Protein AF-A0A2V3PIP2-F1 (afdb_monomer_lite)

Secondary structure (DSSP, 8-state):
--SSSHHHHHHHHHHHHHHHHHHHHHHHHHHT---HHHHHHHHHHHHHH--HHHHHHHHHHHHHHS-HHHHHHHHHHHHHHHHHHHHHHHHTHHHHTT--HHHHHHTSPPSSHHHHHHHHHHHHHHHHHHHHHHHHHHHHHHTT-HHHHHHHHHHHHHHHHHHHHHHHHHHHHHHHHHHHHHHHGGG-S--HHHHHHHHHHHHHHHHHHS--------PPPP-----------------PPP--------GGGTBS-HHHHHHHHHHHHHHHHTTSB-TT--B--B-TTS-B-HHHHHHHHHHHHHTT-B-TT-HHHHHHHHHHHTT---GGGGSHHHHGGGTTTHHHHTTT---

Structure (mmCIF, N/CA/C/O backbone):
data_AF-A0A2V3PIP2-F1
#
_entry.id   AF-A0A2V3PIP2-F1
#
loop_
_atom_site.group_PDB
_atom_site.id
_atom_site.type_symbol
_atom_site.label_atom_id
_atom_site.label_alt_id
_atom_site.label_comp_id
_atom_site.label_asym_id
_atom_site.label_entity_id
_atom_site.label_seq_id
_atom_site.pdbx_PDB_ins_code
_atom_site.Cartn_x
_atom_site.Cartn_y
_atom_site.Cartn_z
_atom_site.occupancy
_atom_site.B_iso_or_equiv
_atom_site.auth_seq_id
_atom_site.auth_comp_id
_atom_site.auth_asym_id
_atom_site.auth_atom_id
_atom_site.pdbx_PDB_model_num
ATOM 1 N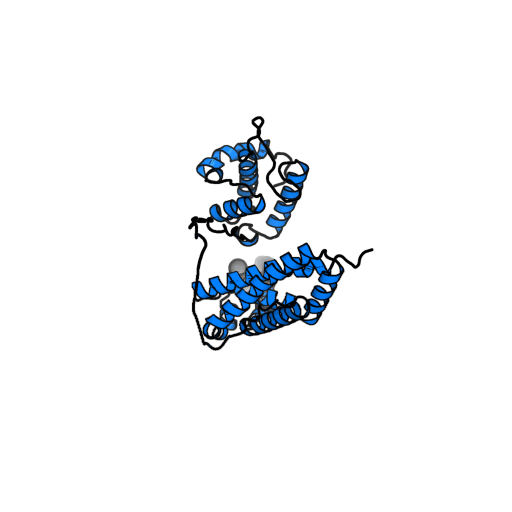 N . MET A 1 1 ? 2.573 28.921 22.205 1.00 35.22 1 MET A N 1
ATOM 2 C CA . MET A 1 1 ? 1.407 28.031 22.395 1.00 35.22 1 MET A CA 1
ATOM 3 C C . MET A 1 1 ? 1.362 27.029 21.244 1.00 35.22 1 MET A C 1
ATOM 5 O O . MET A 1 1 ? 0.479 27.103 20.414 1.00 35.22 1 MET A O 1
ATOM 9 N N . GLU A 1 2 ? 2.348 26.132 21.146 1.00 34.47 2 GLU A N 1
ATOM 10 C CA . GLU A 1 2 ? 2.566 25.321 19.924 1.00 34.47 2 GLU A CA 1
ATOM 11 C C . GLU A 1 2 ? 2.843 23.837 20.245 1.00 34.47 2 GLU A C 1
ATOM 13 O O . GLU A 1 2 ? 3.455 23.106 19.475 1.00 34.47 2 GLU A O 1
ATOM 18 N N . LYS A 1 3 ? 2.442 23.372 21.437 1.00 36.66 3 LYS A N 1
ATOM 19 C CA . LYS A 1 3 ? 2.754 22.013 21.921 1.00 36.66 3 LYS A CA 1
ATOM 20 C C . LYS A 1 3 ? 1.547 21.170 22.342 1.00 36.66 3 LYS A C 1
ATOM 22 O O . LYS A 1 3 ? 1.756 20.059 22.813 1.00 36.66 3 LYS A O 1
ATOM 27 N N . LEU A 1 4 ? 0.316 21.650 22.151 1.00 35.97 4 LEU A N 1
ATOM 28 C CA . LEU A 1 4 ? -0.884 20.971 22.663 1.00 35.97 4 LEU A CA 1
ATOM 29 C C . LEU A 1 4 ? -1.757 20.285 21.590 1.00 35.97 4 LEU A C 1
ATOM 31 O O . LEU A 1 4 ? -2.652 19.533 21.953 1.00 35.97 4 LEU A O 1
ATOM 35 N N . GLU A 1 5 ? -1.481 20.468 20.292 1.00 39.03 5 GLU A N 1
ATOM 36 C CA . GLU A 1 5 ? -2.330 19.932 19.203 1.00 39.03 5 GLU A CA 1
ATOM 37 C C . GLU A 1 5 ? -1.948 18.522 18.701 1.00 39.03 5 GLU A C 1
ATOM 39 O O . GLU A 1 5 ? -2.741 17.873 18.027 1.00 39.03 5 GLU A O 1
ATOM 44 N N . ARG A 1 6 ? -0.767 17.992 19.049 1.00 51.31 6 ARG A N 1
ATOM 45 C CA . ARG A 1 6 ? -0.309 16.662 18.579 1.00 51.31 6 ARG A CA 1
ATOM 46 C C . ARG A 1 6 ? -1.022 15.421 19.151 1.00 51.31 6 ARG A C 1
ATOM 48 O O . ARG A 1 6 ? -1.037 14.415 18.456 1.00 51.31 6 ARG A O 1
ATOM 55 N N . PRO A 1 7 ? -1.562 15.393 20.385 1.00 51.31 7 PRO A N 1
ATOM 56 C CA . PRO A 1 7 ? -2.124 14.151 20.929 1.00 51.31 7 PRO A CA 1
ATOM 57 C C . PRO A 1 7 ? -3.442 13.746 20.260 1.00 51.31 7 PRO A C 1
ATOM 59 O O . PRO A 1 7 ? -3.690 12.565 20.035 1.00 51.31 7 PRO A O 1
ATOM 62 N N . LEU A 1 8 ? -4.274 14.733 19.911 1.00 54.56 8 LEU A N 1
ATOM 63 C CA . LEU A 1 8 ? -5.562 14.495 19.261 1.00 54.56 8 LEU A CA 1
ATOM 64 C C . LEU A 1 8 ? -5.369 13.894 17.858 1.00 54.56 8 LEU A C 1
ATOM 66 O O . LEU A 1 8 ? -6.136 13.019 17.463 1.00 54.56 8 LEU A O 1
ATOM 70 N N . SER A 1 9 ? -4.320 14.315 17.136 1.00 62.41 9 SER A N 1
ATOM 71 C CA . SER A 1 9 ? -4.053 13.845 15.772 1.00 62.41 9 SER A CA 1
ATOM 72 C C . SER A 1 9 ? -3.787 12.342 15.726 1.00 62.41 9 SER A C 1
ATOM 74 O O . SER A 1 9 ? -4.335 11.666 14.870 1.00 62.41 9 SER A O 1
ATOM 76 N N . VAL A 1 10 ? -3.053 11.784 16.694 1.00 66.12 10 VAL A N 1
ATOM 77 C CA . VAL A 1 10 ? -2.698 10.354 16.695 1.00 66.12 10 VAL A CA 1
ATOM 78 C C . VAL A 1 10 ? -3.919 9.452 16.914 1.00 66.12 10 VAL A C 1
ATOM 80 O O . VAL A 1 10 ? -4.048 8.438 16.236 1.00 66.12 10 VAL A O 1
ATOM 83 N N . LEU A 1 11 ? -4.847 9.805 17.815 1.00 71.00 11 LEU A N 1
ATOM 84 C CA . LEU A 1 11 ? -6.079 9.020 18.016 1.00 71.00 11 LEU A CA 1
ATOM 85 C C . LEU A 1 11 ? -7.061 9.178 16.850 1.00 71.00 11 LEU A C 1
ATOM 87 O O . LEU A 1 11 ? -7.689 8.201 16.439 1.00 71.00 11 LEU A O 1
ATOM 91 N N . ILE A 1 12 ? -7.162 10.388 16.293 1.00 70.38 12 ILE A N 1
ATOM 92 C CA . ILE A 1 12 ? -7.970 10.660 15.098 1.00 70.38 12 ILE A CA 1
ATOM 93 C C . ILE A 1 12 ? -7.404 9.930 13.870 1.00 70.38 12 ILE A C 1
ATOM 95 O O . ILE A 1 12 ? -8.179 9.483 13.032 1.00 70.38 12 ILE A O 1
ATOM 99 N N . GLU A 1 13 ? -6.086 9.764 13.771 1.00 77.25 13 GLU A N 1
ATOM 100 C CA . GLU A 1 13 ? -5.425 8.998 12.709 1.00 77.25 13 GLU A CA 1
ATOM 101 C C . GLU A 1 13 ? -5.547 7.483 12.922 1.00 77.25 13 GLU A C 1
ATOM 103 O O . GLU A 1 13 ? -5.761 6.745 11.962 1.00 77.25 13 GLU A O 1
ATOM 108 N N . LEU A 1 14 ? -5.453 6.997 14.163 1.00 84.69 14 LEU A N 1
ATOM 109 C CA . LEU A 1 14 ? -5.450 5.564 14.466 1.00 84.69 14 LEU A CA 1
ATOM 110 C C . LEU A 1 14 ? -6.837 4.912 14.325 1.00 84.69 14 LEU A C 1
ATOM 112 O O . LEU A 1 14 ? -6.929 3.775 13.865 1.00 84.69 14 LEU A O 1
ATOM 116 N N . LEU A 1 15 ? -7.928 5.609 14.660 1.00 86.06 15 LEU A N 1
ATOM 117 C CA . LEU A 1 15 ? -9.280 5.034 14.567 1.00 86.06 15 LEU A CA 1
ATOM 118 C C . LEU A 1 15 ? -9.665 4.618 13.124 1.00 86.06 15 LEU A C 1
ATOM 120 O O . LEU A 1 15 ? -10.100 3.479 12.932 1.00 86.06 15 LEU A O 1
ATOM 124 N N . PRO A 1 16 ? -9.491 5.466 12.087 1.00 87.00 16 PRO A N 1
ATOM 125 C CA . PRO A 1 16 ? -9.679 5.064 10.692 1.00 87.00 16 PRO A CA 1
AT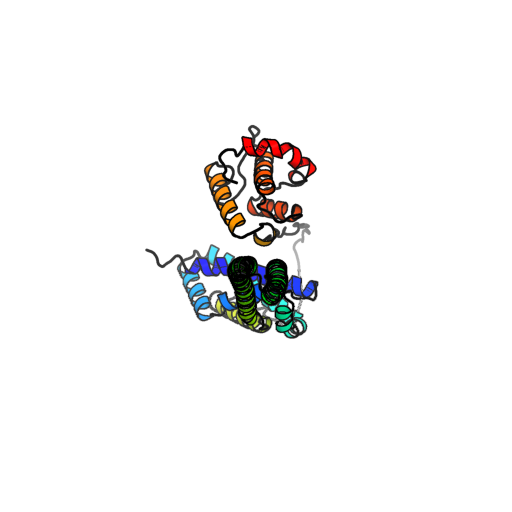OM 126 C C . PRO A 1 16 ? -8.780 3.899 10.274 1.00 87.00 16 PRO A C 1
ATOM 128 O O . PRO A 1 16 ? -9.227 3.010 9.556 1.00 87.00 16 PRO A O 1
ATOM 131 N N . GLN A 1 17 ? -7.534 3.869 10.752 1.00 88.12 17 GLN A N 1
ATOM 132 C CA . GLN A 1 17 ? -6.585 2.806 10.421 1.00 88.12 17 GLN A CA 1
ATOM 133 C C . GLN A 1 17 ? -7.012 1.457 11.016 1.00 88.12 17 GLN A C 1
ATOM 135 O O . GLN A 1 17 ? -6.945 0.439 10.333 1.00 88.12 17 GLN A O 1
ATOM 140 N N . TYR A 1 18 ? -7.549 1.442 12.240 1.00 90.50 18 TYR A N 1
ATOM 141 C CA . TYR A 1 18 ? -8.160 0.240 12.816 1.00 90.50 18 TYR A CA 1
ATOM 142 C C . TYR A 1 18 ? -9.358 -0.251 11.999 1.00 90.50 18 TYR A C 1
ATOM 144 O O . TYR A 1 18 ? -9.474 -1.448 11.745 1.00 90.50 18 TYR A O 1
ATOM 152 N N . ARG A 1 19 ? -10.227 0.658 11.534 1.00 91.50 19 ARG A N 1
ATOM 153 C CA . ARG A 1 19 ? -11.359 0.299 10.660 1.00 91.50 19 ARG A CA 1
ATOM 154 C C . ARG A 1 19 ? -10.894 -0.331 9.354 1.00 91.50 19 ARG A C 1
ATOM 156 O O . ARG A 1 19 ? -11.464 -1.336 8.934 1.00 91.50 19 ARG A O 1
ATOM 163 N N . LEU A 1 20 ? -9.855 0.236 8.740 1.00 91.00 20 LEU A N 1
ATOM 164 C CA . LEU A 1 20 ? -9.238 -0.316 7.539 1.00 91.00 20 LEU A CA 1
ATOM 165 C C . LEU A 1 20 ? -8.704 -1.726 7.812 1.00 91.00 20 LEU A C 1
ATOM 167 O O . LEU A 1 20 ? -9.094 -2.661 7.122 1.00 91.00 20 LEU A O 1
ATOM 171 N N . VAL A 1 21 ? -7.890 -1.907 8.856 1.00 94.25 21 VAL A N 1
ATOM 172 C CA . VAL A 1 21 ? -7.351 -3.223 9.240 1.00 94.25 21 VAL A CA 1
ATOM 173 C C . VAL A 1 21 ? -8.466 -4.235 9.514 1.00 94.25 21 VAL A C 1
ATOM 175 O O . VAL A 1 21 ? -8.381 -5.367 9.045 1.00 94.25 21 VAL A O 1
ATOM 178 N N . ASN A 1 22 ? -9.536 -3.836 10.203 1.00 93.00 22 ASN A N 1
ATOM 179 C CA . ASN A 1 22 ? -10.691 -4.698 10.459 1.00 93.00 22 ASN A CA 1
ATOM 180 C C . ASN A 1 22 ? -11.398 -5.110 9.164 1.00 93.00 22 ASN A C 1
ATOM 182 O O . ASN A 1 22 ? -11.716 -6.287 8.999 1.00 93.00 22 ASN A O 1
ATOM 186 N N . SER A 1 23 ? -11.605 -4.176 8.230 1.00 93.44 23 SER A N 1
ATOM 187 C CA . SER A 1 23 ? -12.140 -4.500 6.902 1.00 93.44 23 SER A CA 1
ATOM 188 C C . SER A 1 23 ? -11.241 -5.505 6.190 1.00 93.44 23 SER A C 1
ATOM 190 O O . SER A 1 23 ? -11.723 -6.526 5.716 1.00 93.44 23 SER A O 1
ATOM 192 N N . LEU A 1 24 ? -9.924 -5.273 6.196 1.00 91.81 24 LEU A N 1
ATOM 193 C CA . LEU A 1 24 ? -8.954 -6.163 5.563 1.00 91.81 24 LEU A CA 1
ATOM 194 C C . LEU A 1 24 ? -8.955 -7.561 6.186 1.00 91.81 24 LEU A C 1
ATOM 196 O O . LEU A 1 24 ? -8.813 -8.541 5.457 1.00 91.81 24 LEU A O 1
ATOM 200 N N . TYR A 1 25 ? -9.116 -7.679 7.507 1.00 94.81 25 TYR A N 1
ATOM 201 C CA . TYR A 1 25 ? -9.237 -8.974 8.180 1.00 94.81 25 TYR A CA 1
ATOM 202 C C . TYR A 1 25 ? -10.452 -9.734 7.650 1.00 94.81 25 TYR A C 1
ATOM 204 O O . TYR A 1 25 ? -10.307 -10.876 7.214 1.00 94.81 25 TYR A O 1
ATOM 212 N N . TRP A 1 26 ? -11.623 -9.094 7.628 1.00 90.44 26 TRP A N 1
ATOM 213 C CA . TRP A 1 26 ? -12.853 -9.710 7.132 1.00 90.44 26 TRP A CA 1
ATOM 214 C C . TRP A 1 26 ? -12.792 -10.043 5.645 1.00 90.44 26 TRP A C 1
ATOM 216 O O . TRP A 1 26 ? -13.179 -11.145 5.264 1.00 90.44 26 TRP A O 1
ATOM 226 N N . ASP A 1 27 ? -12.246 -9.157 4.816 1.00 89.81 27 ASP A N 1
ATOM 227 C CA . ASP A 1 27 ? -12.042 -9.414 3.389 1.00 89.81 27 ASP A CA 1
ATOM 228 C C . ASP A 1 27 ? -11.112 -10.618 3.181 1.00 89.81 27 ASP A C 1
ATOM 230 O O . ASP A 1 27 ? -11.417 -11.517 2.402 1.00 89.81 27 ASP A O 1
ATOM 234 N N . THR A 1 28 ? -10.021 -10.701 3.949 1.00 91.88 28 THR A N 1
ATOM 235 C CA . THR A 1 28 ? -9.064 -11.816 3.877 1.00 91.88 28 THR A CA 1
ATOM 236 C C . THR A 1 28 ? -9.698 -13.140 4.313 1.00 91.88 28 THR A C 1
ATOM 238 O O . THR A 1 28 ? -9.429 -14.173 3.701 1.00 91.88 28 THR A O 1
ATOM 241 N N . ILE A 1 29 ? -10.553 -13.124 5.343 1.00 91.31 29 ILE A N 1
ATOM 242 C CA . ILE A 1 29 ? -11.324 -14.296 5.789 1.00 91.31 29 ILE A CA 1
ATOM 243 C C . ILE A 1 29 ? -12.311 -14.725 4.694 1.00 91.31 29 ILE A C 1
ATOM 245 O O . ILE A 1 29 ? -12.315 -15.888 4.287 1.00 91.31 29 ILE A O 1
ATOM 249 N N . ASN A 1 30 ? -13.104 -13.784 4.175 1.00 90.00 30 ASN A N 1
ATOM 250 C CA . ASN A 1 30 ? -14.143 -14.039 3.175 1.00 90.00 30 ASN A CA 1
ATOM 251 C C . ASN A 1 30 ? -13.567 -14.557 1.852 1.00 90.00 30 ASN A C 1
ATOM 253 O O . ASN A 1 30 ? -14.102 -15.493 1.262 1.00 90.00 30 ASN A O 1
ATOM 257 N N . GLU A 1 31 ? -12.462 -13.973 1.391 1.00 91.25 31 GLU A N 1
ATOM 258 C CA . GLU A 1 31 ? -11.761 -14.408 0.180 1.00 91.25 31 GLU A CA 1
ATOM 259 C C . GLU A 1 31 ? -10.860 -15.625 0.431 1.00 91.25 31 GLU A C 1
ATOM 261 O O . GLU A 1 31 ? -10.350 -16.224 -0.519 1.00 91.25 31 GLU A O 1
ATOM 266 N N . SER A 1 32 ? -10.637 -15.988 1.702 1.00 90.81 32 SER A N 1
ATOM 267 C CA . SER A 1 32 ? -9.667 -17.004 2.129 1.00 90.81 32 SER A CA 1
ATOM 268 C C . SER A 1 32 ? -8.271 -16.788 1.526 1.00 90.81 32 SER A C 1
ATOM 270 O O . SER A 1 32 ? -7.517 -17.737 1.298 1.00 90.81 32 SER A O 1
ATOM 272 N N . LYS A 1 33 ? -7.922 -15.529 1.237 1.00 89.44 33 LYS A N 1
ATOM 273 C CA . LYS A 1 33 ? -6.685 -15.150 0.557 1.00 89.44 33 LYS A CA 1
ATOM 274 C C . LYS A 1 33 ? -6.244 -13.758 0.982 1.00 89.44 33 LYS A C 1
ATOM 276 O O . LYS A 1 33 ? -7.027 -12.817 0.981 1.00 89.44 33 LYS A O 1
ATOM 281 N N . LEU A 1 34 ? -4.951 -13.623 1.268 1.00 92.06 34 LEU A N 1
ATOM 282 C CA . LEU A 1 34 ? -4.302 -12.335 1.482 1.00 92.06 34 LEU A CA 1
ATOM 283 C C . LEU A 1 34 ? -3.532 -11.931 0.220 1.00 92.06 34 LEU A C 1
ATOM 285 O O . LEU A 1 34 ? -2.818 -12.742 -0.371 1.00 92.06 34 LEU A O 1
ATOM 289 N N . ASN A 1 35 ? -3.673 -10.675 -0.198 1.00 89.81 35 ASN A N 1
ATOM 290 C CA . ASN A 1 35 ? -2.917 -10.112 -1.315 1.00 89.81 35 ASN A CA 1
ATOM 291 C C . ASN A 1 35 ? -1.767 -9.216 -0.816 1.00 89.81 35 ASN A C 1
ATOM 293 O O . ASN A 1 35 ? -1.757 -8.769 0.332 1.00 89.81 35 ASN A O 1
ATOM 297 N N . PHE A 1 36 ? -0.797 -8.942 -1.694 1.00 87.81 36 PHE A N 1
ATOM 298 C CA . PHE A 1 36 ? 0.396 -8.167 -1.341 1.00 87.81 36 PHE A CA 1
ATOM 299 C C . PHE A 1 36 ? 0.077 -6.744 -0.860 1.00 87.81 36 PHE A C 1
ATOM 301 O O . PHE A 1 36 ? 0.691 -6.266 0.088 1.00 87.81 36 PHE A O 1
ATOM 308 N N . HIS A 1 37 ? -0.900 -6.075 -1.474 1.00 87.44 37 HIS A N 1
ATOM 309 C CA . HIS A 1 37 ? -1.288 -4.724 -1.074 1.00 87.44 37 HIS A CA 1
ATOM 310 C C . HIS A 1 37 ? -1.859 -4.704 0.351 1.00 87.44 37 HIS A C 1
ATOM 312 O O . HIS A 1 37 ? -1.410 -3.915 1.180 1.00 87.44 37 HIS A O 1
ATOM 318 N N . ASN A 1 38 ? -2.759 -5.635 0.671 1.00 90.44 38 ASN A N 1
ATOM 319 C CA . ASN A 1 38 ? -3.309 -5.788 2.015 1.00 90.44 38 ASN A CA 1
ATOM 320 C C . ASN A 1 38 ? -2.198 -6.115 3.027 1.00 90.44 38 ASN A C 1
ATOM 322 O O . ASN A 1 38 ? -2.168 -5.529 4.104 1.00 90.44 38 ASN A O 1
ATOM 326 N N . GLN A 1 39 ? -1.241 -6.982 2.674 1.00 92.88 39 GLN A N 1
ATOM 327 C CA . GLN A 1 39 ? -0.084 -7.280 3.529 1.00 92.88 39 GLN A CA 1
ATOM 328 C C . GLN A 1 39 ? 0.767 -6.031 3.827 1.00 92.88 39 GLN A C 1
ATOM 330 O O . GLN A 1 39 ? 1.229 -5.857 4.960 1.00 92.88 39 GLN A O 1
ATOM 335 N N . CYS A 1 40 ? 0.952 -5.138 2.848 1.00 90.25 40 CYS A N 1
ATOM 336 C CA . CYS A 1 40 ? 1.616 -3.855 3.076 1.00 90.25 40 CYS A CA 1
ATOM 337 C C . CYS A 1 40 ? 0.850 -2.999 4.087 1.00 90.25 40 CYS A C 1
ATOM 339 O O . CYS A 1 40 ? 1.457 -2.533 5.045 1.00 90.25 40 CYS A O 1
ATOM 341 N N . LEU A 1 41 ? -0.471 -2.859 3.924 1.00 90.81 41 LEU A N 1
ATOM 342 C CA . LEU A 1 41 ? -1.313 -2.072 4.833 1.00 90.81 41 LEU A CA 1
ATOM 343 C C . LEU A 1 41 ? -1.267 -2.609 6.272 1.00 90.81 41 LEU A C 1
ATOM 345 O O . LEU A 1 41 ? -1.077 -1.836 7.209 1.00 90.81 41 LEU A O 1
ATOM 349 N N . ILE A 1 42 ? -1.347 -3.932 6.451 1.00 94.75 42 ILE A N 1
ATOM 350 C CA . ILE A 1 42 ? -1.202 -4.591 7.761 1.00 94.75 42 ILE A CA 1
ATOM 351 C C . ILE A 1 42 ? 0.166 -4.287 8.389 1.00 94.75 42 ILE A C 1
ATOM 353 O O . ILE A 1 42 ? 0.272 -3.977 9.579 1.00 94.75 42 ILE A O 1
ATOM 357 N N . THR A 1 43 ? 1.226 -4.345 7.587 1.00 92.88 43 THR A N 1
ATOM 358 C CA . THR A 1 43 ? 2.587 -4.083 8.063 1.00 92.88 43 THR A CA 1
ATOM 359 C C . THR A 1 43 ? 2.821 -2.618 8.409 1.00 92.88 43 THR A C 1
ATOM 361 O O . THR A 1 43 ? 3.477 -2.317 9.411 1.00 92.88 43 THR A O 1
ATOM 364 N N . ASP A 1 44 ? 2.313 -1.706 7.586 1.00 90.31 44 ASP A N 1
ATOM 365 C CA . ASP A 1 44 ? 2.454 -0.268 7.786 1.00 90.31 44 ASP A CA 1
ATOM 366 C C . ASP A 1 44 ? 1.654 0.176 9.020 1.00 90.31 44 ASP A C 1
ATOM 368 O O . ASP A 1 44 ? 2.187 0.923 9.842 1.00 90.31 44 ASP A O 1
ATOM 372 N N . PHE A 1 45 ? 0.458 -0.387 9.241 1.00 93.69 45 PHE A N 1
ATOM 373 C CA . PHE A 1 45 ? -0.306 -0.211 10.478 1.00 93.69 45 PHE A CA 1
ATOM 374 C C . PHE A 1 45 ? 0.507 -0.610 11.714 1.00 93.69 45 PHE A C 1
ATOM 376 O O . PHE A 1 45 ? 0.732 0.205 12.610 1.00 93.69 45 PHE A O 1
ATOM 383 N N . TYR A 1 46 ? 1.001 -1.852 11.758 1.00 95.25 46 TYR A N 1
ATOM 384 C CA . TYR A 1 46 ? 1.756 -2.324 12.917 1.00 95.25 46 TYR A CA 1
ATOM 385 C C . TYR A 1 46 ? 2.989 -1.451 13.167 1.00 95.25 46 TYR A C 1
ATOM 387 O O . TYR A 1 46 ? 3.249 -1.037 14.293 1.00 95.25 46 TYR A O 1
ATOM 395 N N . ASN A 1 47 ? 3.748 -1.114 12.124 1.00 90.44 47 ASN A N 1
ATOM 396 C CA . ASN A 1 47 ? 4.944 -0.293 12.290 1.00 90.44 47 ASN A CA 1
ATOM 397 C C . ASN A 1 47 ? 4.650 1.155 12.692 1.00 90.44 47 ASN A C 1
ATOM 399 O O . ASN A 1 47 ? 5.468 1.729 13.411 1.00 90.44 47 ASN A O 1
ATOM 403 N N . GLY A 1 48 ? 3.517 1.715 12.264 1.00 89.44 48 GLY A N 1
ATOM 404 C CA . GLY A 1 48 ? 3.077 3.056 12.643 1.00 89.44 48 GLY A CA 1
ATOM 405 C C . GLY A 1 48 ? 2.662 3.163 14.110 1.00 89.44 48 GLY A C 1
ATOM 406 O O . GLY A 1 48 ? 2.898 4.198 14.728 1.00 89.44 48 GLY A O 1
ATOM 407 N N . PHE A 1 49 ? 2.106 2.090 14.686 1.00 89.44 49 PHE A N 1
ATOM 408 C CA . PHE A 1 49 ? 1.452 2.151 15.999 1.00 89.44 49 PHE A CA 1
ATOM 409 C C . PHE A 1 49 ? 1.990 1.173 17.054 1.00 89.44 49 PHE A C 1
ATOM 411 O O . PHE A 1 49 ? 1.527 1.198 18.184 1.00 89.44 49 PHE A O 1
ATOM 418 N N . LYS A 1 50 ? 3.001 0.345 16.762 1.00 92.81 50 LYS A N 1
ATOM 419 C CA . LYS A 1 50 ? 3.564 -0.630 17.727 1.00 92.81 50 LYS A CA 1
ATOM 420 C C . LYS A 1 50 ? 4.135 -0.041 19.025 1.00 92.81 50 LYS A C 1
ATOM 422 O O . LYS A 1 50 ? 4.416 -0.803 19.946 1.00 92.81 50 LYS A O 1
ATOM 427 N N . ASP A 1 51 ? 4.371 1.269 19.102 1.00 91.38 51 ASP A N 1
ATOM 428 C CA . ASP A 1 51 ? 4.877 1.911 20.321 1.00 91.38 51 ASP A CA 1
ATOM 429 C C . ASP A 1 51 ? 3.743 2.157 21.328 1.00 91.38 51 ASP A C 1
ATOM 431 O O . ASP A 1 51 ? 3.054 3.182 21.311 1.00 91.38 51 ASP A O 1
ATOM 435 N N . THR A 1 52 ? 3.583 1.207 22.247 1.00 92.19 52 THR A N 1
ATOM 436 C CA . THR A 1 52 ? 2.562 1.247 23.298 1.00 92.19 52 THR A CA 1
ATOM 437 C C . THR A 1 52 ? 2.780 2.364 24.314 1.00 92.19 52 THR A C 1
ATOM 439 O O . THR A 1 52 ? 1.804 2.861 24.867 1.00 92.19 52 THR A O 1
ATOM 442 N N . LEU A 1 53 ? 4.021 2.811 24.542 1.00 88.31 53 LEU A N 1
ATOM 443 C CA . LEU A 1 53 ? 4.311 3.920 25.459 1.00 88.31 53 LEU A CA 1
ATOM 444 C C . LEU A 1 53 ? 3.889 5.257 24.852 1.00 88.31 53 LEU A C 1
ATOM 446 O O . LEU A 1 53 ? 3.420 6.151 25.559 1.00 88.31 53 LEU A O 1
ATOM 450 N N . THR A 1 54 ? 4.065 5.409 23.540 1.00 87.75 54 THR A N 1
ATOM 451 C CA . THR A 1 54 ? 3.560 6.577 22.812 1.00 87.75 54 THR A CA 1
ATOM 452 C C . THR A 1 54 ? 2.034 6.588 22.800 1.00 87.75 54 THR A C 1
ATOM 454 O O . THR A 1 54 ? 1.440 7.646 23.028 1.00 87.75 54 THR A O 1
ATOM 457 N N . PHE A 1 55 ? 1.393 5.429 22.623 1.00 89.81 55 PHE A N 1
ATOM 458 C CA . PHE A 1 55 ? -0.062 5.308 22.727 1.00 89.81 55 PHE A CA 1
ATOM 459 C C . PHE A 1 55 ? -0.573 5.691 24.125 1.00 89.81 55 PHE A C 1
ATOM 461 O O . PHE A 1 55 ? -1.447 6.544 24.243 1.00 89.81 55 PHE A O 1
ATOM 468 N N . ASP A 1 56 ? 0.033 5.149 25.181 1.00 88.75 56 ASP A N 1
ATOM 469 C CA . ASP A 1 56 ? -0.312 5.447 26.576 1.00 88.75 56 ASP A CA 1
ATOM 470 C C . ASP A 1 56 ? -0.239 6.952 26.893 1.00 88.75 56 ASP A C 1
ATOM 472 O O . ASP A 1 56 ? -1.214 7.582 27.311 1.00 88.75 56 ASP A O 1
ATOM 476 N N . LYS A 1 57 ? 0.885 7.595 26.549 1.00 86.62 57 LYS A N 1
ATOM 477 C CA . LYS A 1 57 ? 1.046 9.054 26.685 1.00 86.62 57 LYS A CA 1
ATOM 478 C C . LYS A 1 57 ? 0.019 9.839 25.875 1.00 86.62 57 LYS A C 1
ATOM 480 O O . LYS A 1 57 ? -0.385 10.927 26.284 1.00 86.62 57 LYS A O 1
ATOM 485 N N . THR A 1 58 ? -0.372 9.326 24.712 1.00 88.12 58 THR A N 1
ATOM 486 C CA . THR A 1 58 ? -1.392 9.950 23.866 1.00 88.12 58 THR A CA 1
ATOM 487 C C . THR A 1 58 ? -2.758 9.905 24.539 1.00 88.12 58 THR A C 1
ATOM 489 O O . THR A 1 58 ? -3.411 10.944 24.602 1.00 88.12 58 THR A O 1
ATOM 492 N N . ILE A 1 59 ? -3.151 8.760 25.108 1.00 89.38 59 ILE A N 1
ATOM 493 C CA . ILE A 1 59 ? -4.393 8.616 25.882 1.00 89.38 59 ILE A CA 1
ATOM 494 C C . ILE A 1 59 ? -4.387 9.550 27.097 1.00 89.38 59 ILE A C 1
ATOM 496 O O . ILE A 1 59 ? -5.350 10.285 27.311 1.00 89.38 59 ILE A O 1
ATOM 500 N N . LEU A 1 60 ? -3.284 9.603 27.849 1.00 86.88 60 LEU A N 1
ATOM 501 C CA . LEU A 1 60 ? -3.155 10.505 28.995 1.00 86.88 60 LEU A CA 1
ATOM 502 C C . LEU A 1 60 ? -3.320 11.977 28.588 1.00 86.88 60 LEU A C 1
ATOM 504 O O . LEU A 1 60 ? -4.089 12.715 29.198 1.00 86.88 60 LEU A O 1
ATOM 508 N N . ASN A 1 61 ? -2.632 12.410 27.531 1.00 84.38 61 ASN A N 1
ATOM 509 C CA . ASN A 1 61 ? -2.762 13.778 27.033 1.00 84.38 61 ASN A CA 1
ATOM 510 C C . ASN A 1 61 ? -4.175 14.070 26.514 1.00 84.38 61 ASN A C 1
ATOM 512 O O . ASN A 1 61 ? -4.697 15.150 26.769 1.00 84.38 61 ASN A O 1
ATOM 516 N N . PHE A 1 62 ? -4.798 13.115 25.823 1.00 84.69 62 PHE A N 1
ATOM 517 C CA . PHE A 1 62 ? -6.166 13.226 25.321 1.00 84.69 62 PHE A CA 1
ATOM 518 C C . PHE A 1 62 ? -7.173 13.515 26.441 1.00 84.69 62 PHE A C 1
ATOM 520 O O . PHE A 1 62 ? -8.018 14.403 26.295 1.00 84.69 62 PHE A O 1
ATOM 527 N N . ILE A 1 63 ? -7.024 12.833 27.582 1.00 85.31 63 ILE A N 1
ATOM 528 C CA . ILE A 1 63 ? -7.838 13.043 28.789 1.00 85.31 63 ILE A CA 1
ATOM 529 C C . ILE A 1 63 ? -7.651 14.453 29.367 1.00 85.31 63 ILE A C 1
ATOM 531 O O . ILE A 1 63 ? -8.592 15.034 29.908 1.00 85.31 63 ILE A O 1
ATOM 535 N N . LEU A 1 64 ? -6.447 15.020 29.265 1.00 83.00 64 LEU A N 1
ATOM 536 C CA . LEU A 1 64 ? -6.133 16.338 29.824 1.00 83.00 64 LEU A CA 1
ATOM 537 C C . LEU A 1 64 ? -6.605 17.505 28.945 1.00 83.00 64 LEU A C 1
ATOM 539 O O . LEU A 1 64 ? -6.794 18.604 29.462 1.00 83.00 64 LEU A O 1
ATOM 543 N N . THR A 1 65 ? -6.760 17.301 27.633 1.00 79.62 65 THR A N 1
ATOM 544 C CA . THR A 1 65 ? -6.969 18.397 26.666 1.00 79.62 65 THR A CA 1
ATOM 545 C C . THR A 1 65 ? -8.362 18.452 26.043 1.00 79.62 65 THR A C 1
ATOM 547 O O . THR A 1 65 ? -8.711 19.470 25.448 1.00 79.62 65 THR A O 1
ATOM 550 N N . THR A 1 66 ? -9.158 17.390 26.163 1.00 78.31 66 THR A N 1
ATOM 551 C CA . THR A 1 66 ? -10.460 17.258 25.482 1.00 78.31 66 THR A CA 1
ATOM 552 C C . THR A 1 66 ? -11.612 17.387 26.482 1.00 78.31 66 THR A C 1
ATOM 554 O O . THR A 1 66 ? -11.437 17.087 27.657 1.00 78.31 66 THR A O 1
ATOM 557 N N . ASP A 1 67 ? -12.806 17.817 26.071 1.00 82.06 67 ASP A N 1
ATOM 558 C CA . ASP A 1 67 ? -13.977 17.783 26.957 1.00 82.06 67 ASP A CA 1
ATOM 559 C C . ASP A 1 67 ? -14.478 16.342 27.192 1.00 82.06 67 ASP A C 1
ATOM 561 O O . ASP A 1 67 ? -14.352 15.478 26.325 1.00 82.06 67 ASP A O 1
ATOM 565 N N . LYS A 1 68 ? -15.038 16.071 28.379 1.00 77.94 68 LYS A N 1
ATOM 566 C CA . LYS A 1 68 ? -15.406 14.709 28.815 1.00 77.94 68 LYS A CA 1
ATOM 567 C C . LYS A 1 68 ? -16.383 13.996 27.876 1.00 77.94 68 LYS A 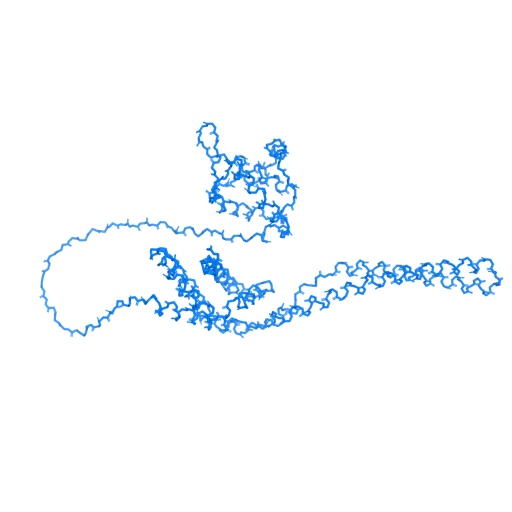C 1
ATOM 569 O O . LYS A 1 68 ? -16.281 12.786 27.714 1.00 77.94 68 LYS A O 1
ATOM 574 N N . GLU A 1 69 ? -17.324 14.721 27.278 1.00 78.56 69 GLU A N 1
ATOM 575 C CA . GLU A 1 69 ? -18.335 14.125 26.402 1.00 78.56 69 GLU A CA 1
ATOM 576 C C . GLU A 1 69 ? -17.699 13.614 25.105 1.00 78.56 69 GLU A C 1
ATOM 578 O O . GLU A 1 69 ? -17.879 12.450 24.740 1.00 78.56 69 GLU A O 1
ATOM 583 N N . LYS A 1 70 ? -16.853 14.430 24.461 1.00 77.50 70 LYS A N 1
ATOM 584 C CA . LYS A 1 70 ? -16.085 13.992 23.287 1.00 77.50 70 LYS A CA 1
ATOM 585 C C . LYS A 1 70 ? -15.075 12.898 23.618 1.00 77.50 70 LYS A C 1
ATOM 587 O O . LYS A 1 70 ? -14.853 12.018 22.786 1.00 77.50 70 LYS A O 1
ATOM 592 N N . GLN A 1 71 ? -14.479 12.923 24.815 1.00 80.75 71 GLN A N 1
ATOM 593 C CA . GLN A 1 71 ? -13.594 11.845 25.263 1.00 80.75 71 GLN A CA 1
ATOM 594 C C . GLN A 1 71 ? -14.306 10.494 25.242 1.00 80.75 71 GLN A C 1
ATOM 596 O O . GLN A 1 71 ? -13.808 9.558 24.619 1.00 80.75 71 GLN A O 1
ATOM 601 N N . LEU A 1 72 ? -15.477 10.408 25.877 1.00 82.44 72 LEU A N 1
ATOM 602 C CA . LEU A 1 72 ? -16.245 9.167 25.960 1.00 82.44 72 LEU A CA 1
ATOM 603 C C . LEU A 1 72 ? -16.645 8.657 24.570 1.00 82.44 72 LEU A C 1
ATOM 605 O O . LEU A 1 72 ? -16.367 7.504 24.256 1.00 82.44 72 LEU A O 1
ATOM 609 N N . GLN A 1 73 ? -17.175 9.525 23.701 1.00 83.81 73 GLN A N 1
ATOM 610 C CA . GLN A 1 73 ? -17.585 9.136 22.343 1.00 83.81 73 GLN A CA 1
ATOM 611 C C . GLN A 1 73 ? -16.433 8.558 21.503 1.00 83.81 73 GLN A C 1
ATOM 613 O O . GLN A 1 73 ? -16.598 7.555 20.796 1.00 83.81 73 GLN A O 1
ATOM 618 N N . ILE A 1 74 ? -15.253 9.187 21.562 1.00 85.12 74 ILE A N 1
ATOM 619 C CA . ILE A 1 74 ? -14.072 8.729 20.818 1.00 85.12 74 ILE A CA 1
ATOM 620 C C . ILE A 1 74 ? -13.573 7.402 21.390 1.00 85.12 74 ILE A C 1
ATOM 622 O O . ILE A 1 74 ? -13.304 6.481 20.621 1.00 85.12 74 ILE A O 1
ATOM 626 N N . ILE A 1 75 ? -13.482 7.281 22.717 1.00 88.69 75 ILE A N 1
ATOM 627 C CA . ILE A 1 75 ? -12.988 6.071 23.384 1.00 88.69 75 ILE A CA 1
ATOM 628 C C . ILE A 1 75 ? -13.925 4.884 23.166 1.00 88.69 75 ILE A C 1
ATOM 630 O O . ILE A 1 75 ? -13.445 3.790 22.882 1.00 88.69 75 ILE A O 1
ATOM 634 N N . GLU A 1 76 ? -15.241 5.080 23.232 1.00 87.81 76 GLU A N 1
ATOM 635 C CA . GLU A 1 76 ? -16.224 4.038 22.916 1.00 87.81 76 GLU A CA 1
ATOM 636 C C . GLU A 1 76 ? -16.087 3.563 21.469 1.00 87.81 76 GLU A C 1
ATOM 638 O O . GLU A 1 76 ? -16.011 2.361 21.216 1.00 87.81 76 GLU A O 1
ATOM 643 N N . SER A 1 77 ? -15.956 4.494 20.520 1.00 88.19 77 SER A N 1
ATOM 644 C CA . SER A 1 77 ? -15.705 4.143 19.117 1.00 88.19 77 SER A CA 1
ATOM 645 C C . SER A 1 77 ? -14.413 3.340 18.958 1.00 88.19 77 SER A C 1
ATOM 647 O O . SER A 1 77 ? -14.366 2.378 18.197 1.00 88.19 77 SER A O 1
ATOM 649 N N . PHE A 1 78 ? -13.367 3.721 19.686 1.00 90.12 78 PHE A N 1
ATOM 650 C CA . PHE A 1 78 ? -12.071 3.054 19.649 1.00 90.12 78 PHE A CA 1
ATOM 651 C C . PHE A 1 78 ? -12.116 1.642 20.227 1.00 90.12 78 PHE A C 1
ATOM 653 O O . PHE A 1 78 ? -11.558 0.721 19.635 1.00 90.12 78 PHE A O 1
ATOM 660 N N . ARG A 1 79 ? -12.813 1.468 21.354 1.00 92.31 79 ARG A N 1
ATOM 661 C CA . ARG A 1 79 ? -13.058 0.162 21.973 1.00 92.31 79 ARG A CA 1
ATOM 662 C C . ARG A 1 79 ? -13.732 -0.783 21.006 1.00 92.31 79 ARG A C 1
ATOM 664 O O . ARG A 1 79 ? -13.207 -1.859 20.772 1.00 92.31 79 ARG A O 1
ATOM 671 N N . VAL A 1 80 ? -14.818 -0.338 20.375 1.00 91.94 80 VAL A N 1
ATOM 672 C CA . VAL A 1 80 ? -15.547 -1.155 19.399 1.00 91.94 80 VAL A CA 1
ATOM 673 C C . VAL A 1 80 ? -14.624 -1.643 18.280 1.00 91.94 80 VAL A C 1
ATOM 675 O O . VAL A 1 80 ? -14.689 -2.810 17.904 1.00 91.94 80 VAL A O 1
ATOM 678 N N . GLU A 1 81 ? -13.748 -0.788 17.745 1.00 94.25 81 GLU A N 1
ATOM 679 C CA . GLU A 1 81 ? -12.834 -1.214 16.678 1.00 94.25 81 GLU A CA 1
ATOM 680 C C . GLU A 1 81 ? -11.696 -2.120 17.175 1.00 94.25 81 GLU A C 1
ATOM 682 O O . GLU A 1 81 ? -11.316 -3.052 16.466 1.00 94.25 81 GLU A O 1
ATOM 687 N N . ILE A 1 82 ? -11.173 -1.901 18.385 1.00 95.19 82 ILE A N 1
ATOM 688 C CA . ILE A 1 82 ? -10.184 -2.798 19.001 1.00 95.19 82 ILE A CA 1
ATOM 689 C C . ILE A 1 82 ? -10.801 -4.172 19.281 1.00 95.19 82 ILE A C 1
ATOM 691 O O . ILE A 1 82 ? -10.201 -5.188 18.936 1.00 95.19 82 ILE A O 1
ATOM 695 N N . ASP A 1 83 ? -12.001 -4.209 19.854 1.00 95.31 83 ASP A N 1
ATOM 696 C CA . ASP A 1 83 ? -12.711 -5.439 20.200 1.00 95.31 83 ASP A CA 1
ATOM 697 C C . ASP A 1 83 ? -13.000 -6.258 18.943 1.00 95.31 83 ASP A C 1
ATOM 699 O O . ASP A 1 83 ? -12.699 -7.450 18.897 1.00 95.31 83 ASP A O 1
ATOM 703 N N . ARG A 1 84 ? -13.467 -5.600 17.873 1.00 94.81 84 ARG A N 1
ATOM 704 C CA . ARG A 1 84 ? -13.636 -6.228 16.554 1.00 94.81 84 ARG A CA 1
ATOM 705 C C . ARG A 1 84 ? -12.337 -6.804 16.007 1.00 94.81 84 ARG A C 1
ATOM 707 O O . ARG A 1 84 ? -12.366 -7.876 15.407 1.00 94.81 84 ARG A O 1
ATOM 714 N N . ASN A 1 85 ? -11.209 -6.113 16.183 1.00 96.88 85 ASN A N 1
ATOM 715 C CA . ASN A 1 85 ? -9.917 -6.617 15.724 1.00 96.88 85 ASN A CA 1
ATOM 716 C C . ASN A 1 85 ? -9.506 -7.884 16.482 1.00 96.88 85 ASN A C 1
ATOM 718 O O . ASN A 1 85 ? -9.128 -8.891 15.873 1.00 96.88 85 ASN A O 1
ATOM 722 N N . ILE A 1 86 ? -9.621 -7.828 17.813 1.00 97.38 86 ILE A N 1
ATOM 723 C CA . ILE A 1 86 ? -9.315 -8.937 18.716 1.00 97.38 86 ILE A CA 1
ATOM 724 C C . ILE A 1 86 ? -10.193 -10.141 18.378 1.00 97.38 86 ILE A C 1
ATOM 726 O O . ILE A 1 86 ? -9.676 -11.247 18.222 1.00 97.38 86 ILE A O 1
ATOM 730 N N . GLU A 1 87 ? -11.499 -9.931 18.219 1.00 96.44 87 GLU A N 1
ATOM 731 C CA . GLU A 1 87 ? -12.465 -10.971 17.875 1.00 96.44 87 GLU A CA 1
ATOM 732 C C . GLU A 1 87 ? -12.163 -11.590 16.505 1.00 96.44 87 GLU A C 1
ATOM 734 O O . GLU A 1 87 ? -12.068 -12.815 16.387 1.00 96.44 87 GLU A O 1
ATOM 739 N N . ALA A 1 88 ? -11.942 -10.760 15.479 1.00 94.19 88 ALA A N 1
ATOM 740 C CA . ALA A 1 88 ? -11.652 -11.225 14.128 1.00 94.19 88 ALA A CA 1
ATOM 741 C C . ALA A 1 88 ? -10.416 -12.134 14.097 1.00 94.19 88 ALA A C 1
ATOM 743 O O . ALA A 1 88 ? -10.457 -13.202 13.479 1.00 94.19 88 ALA A O 1
ATOM 744 N N . TYR A 1 89 ? -9.339 -11.764 14.799 1.00 97.69 89 TYR A N 1
ATOM 745 C CA . TYR A 1 89 ? -8.169 -12.631 14.922 1.00 97.69 89 TYR A CA 1
ATOM 746 C C . TYR A 1 89 ? -8.451 -13.866 15.780 1.00 97.69 89 TYR A C 1
ATOM 748 O O . TYR A 1 89 ? -8.122 -14.973 15.365 1.00 97.69 89 TYR A O 1
ATOM 756 N N . THR A 1 90 ? -9.059 -13.711 16.958 1.00 96.88 90 THR A N 1
ATOM 757 C CA . THR A 1 90 ? -9.271 -14.814 17.911 1.00 96.88 90 THR A CA 1
ATOM 758 C C . THR A 1 90 ? -10.092 -15.936 17.285 1.00 96.88 90 THR A C 1
ATOM 760 O O . THR A 1 90 ? -9.680 -17.097 17.349 1.00 96.88 90 THR A O 1
ATOM 763 N N . ASN A 1 91 ? -11.176 -15.581 16.592 1.00 96.38 91 ASN A N 1
ATOM 764 C CA . ASN A 1 91 ? -12.067 -16.526 15.921 1.00 96.38 91 ASN A CA 1
ATOM 765 C C . ASN A 1 91 ? -11.423 -17.195 14.693 1.00 96.38 91 ASN A C 1
ATOM 767 O O . ASN A 1 91 ? -11.859 -18.267 14.284 1.00 96.38 91 ASN A O 1
ATOM 771 N N . ASN A 1 92 ? -10.370 -16.601 14.117 1.00 96.44 92 ASN A N 1
ATOM 772 C CA . ASN A 1 92 ? -9.745 -17.055 12.867 1.00 96.44 92 ASN A CA 1
ATOM 773 C C . ASN A 1 92 ? -8.221 -17.260 12.988 1.00 96.44 92 ASN A C 1
ATOM 775 O O . ASN A 1 92 ? -7.499 -17.244 11.988 1.00 96.44 92 ASN A O 1
ATOM 779 N N . ASN A 1 93 ? -7.699 -17.470 14.200 1.00 95.44 93 ASN A N 1
ATOM 780 C CA . ASN A 1 93 ? -6.252 -17.462 14.450 1.00 95.44 93 ASN A CA 1
ATOM 781 C C . ASN A 1 93 ? -5.508 -18.545 13.648 1.00 95.44 93 ASN A C 1
ATOM 783 O O . ASN A 1 93 ? -4.416 -18.308 13.135 1.00 95.44 93 ASN A O 1
ATOM 787 N N . ALA A 1 94 ? -6.124 -19.717 13.470 1.00 96.06 94 ALA A N 1
ATOM 788 C CA . ALA A 1 94 ? -5.534 -20.836 12.751 1.00 96.06 94 ALA A CA 1
ATOM 789 C C . ALA A 1 94 ? -5.375 -20.533 11.256 1.00 96.06 94 ALA A C 1
ATOM 791 O O . ALA A 1 94 ? -4.469 -21.071 10.624 1.00 96.06 94 ALA A O 1
ATOM 792 N N . PHE A 1 95 ? -6.243 -19.682 10.703 1.00 96.06 95 PHE A N 1
ATOM 793 C CA . PHE A 1 95 ? -6.143 -19.190 9.335 1.00 96.06 95 PHE A CA 1
ATOM 794 C C . PHE A 1 95 ? -5.029 -18.144 9.226 1.00 96.06 95 PHE A C 1
ATOM 796 O O . PHE A 1 95 ? -4.078 -18.350 8.473 1.00 96.06 95 PHE A O 1
ATOM 803 N N . PHE A 1 96 ? -5.080 -17.080 10.034 1.00 97.06 96 PHE A N 1
ATOM 804 C CA . PHE A 1 96 ? -4.104 -15.987 9.955 1.00 97.06 96 PHE A CA 1
ATOM 805 C C . PHE A 1 96 ? -2.665 -16.438 10.233 1.00 97.06 96 PHE A C 1
ATOM 807 O O . PHE A 1 96 ? -1.745 -16.024 9.529 1.00 97.06 96 PHE A O 1
ATOM 814 N N . ASN A 1 97 ? -2.459 -17.347 11.190 1.00 95.50 97 ASN A N 1
ATOM 815 C CA . ASN A 1 97 ? -1.128 -17.865 11.522 1.00 95.50 97 ASN A CA 1
ATOM 816 C C . ASN A 1 97 ? -0.528 -18.769 10.436 1.00 95.50 97 ASN A C 1
ATOM 818 O O . ASN A 1 97 ? 0.680 -18.993 10.434 1.00 95.50 97 ASN A O 1
ATOM 822 N N . LYS A 1 98 ? -1.349 -19.295 9.520 1.00 95.44 98 LYS A N 1
ATOM 823 C CA . LYS A 1 98 ? -0.897 -20.128 8.395 1.00 95.44 98 LYS A CA 1
ATOM 824 C C . LYS A 1 98 ? -0.645 -19.333 7.115 1.00 95.44 98 LYS A C 1
ATOM 826 O O . LYS A 1 98 ? -0.176 -19.918 6.143 1.00 95.44 98 LYS A O 1
ATOM 831 N N . LEU A 1 99 ? -0.964 -18.037 7.085 1.00 94.44 99 LEU A N 1
ATOM 832 C CA . LEU A 1 99 ? -0.726 -17.207 5.907 1.00 94.44 99 LEU A CA 1
ATOM 833 C C . LEU A 1 99 ? 0.774 -17.099 5.624 1.00 94.44 99 LEU A C 1
ATOM 835 O O . LEU A 1 99 ? 1.544 -16.609 6.455 1.00 94.44 99 LEU A O 1
ATOM 839 N N . ASP A 1 100 ? 1.164 -17.515 4.420 1.00 93.12 100 ASP A N 1
ATOM 840 C CA . ASP A 1 100 ? 2.530 -17.389 3.920 1.00 93.12 100 ASP A CA 1
ATOM 841 C C . ASP A 1 100 ? 2.752 -15.992 3.322 1.00 93.12 100 ASP A C 1
ATOM 843 O O . ASP A 1 100 ? 2.723 -15.766 2.109 1.00 93.12 100 ASP A O 1
ATOM 847 N N . THR A 1 101 ? 2.949 -15.019 4.211 1.00 92.00 101 THR A N 1
ATOM 848 C CA . THR A 1 101 ? 3.213 -13.618 3.856 1.00 92.00 101 THR A CA 1
ATOM 849 C C . THR A 1 101 ? 4.518 -13.443 3.079 1.00 92.00 101 THR A C 1
ATOM 851 O O . THR A 1 101 ? 4.634 -12.510 2.281 1.00 92.00 101 THR A O 1
ATOM 854 N N . SER A 1 102 ? 5.478 -14.355 3.255 1.00 89.06 102 SER A N 1
ATOM 855 C CA . SER A 1 102 ? 6.734 -14.367 2.505 1.00 89.06 102 SER A CA 1
ATOM 856 C C . SER A 1 102 ? 6.482 -14.695 1.034 1.00 89.06 102 SER A C 1
ATOM 858 O O . SER A 1 102 ? 6.913 -13.945 0.153 1.00 89.06 102 SER A O 1
ATOM 860 N N . ASN A 1 103 ? 5.711 -15.752 0.754 1.00 88.81 103 ASN A N 1
ATOM 861 C CA . ASN A 1 103 ? 5.362 -16.105 -0.619 1.00 88.81 103 ASN A CA 1
ATOM 862 C C . ASN A 1 103 ? 4.462 -15.045 -1.276 1.00 88.81 103 ASN A C 1
ATOM 864 O O . ASN A 1 103 ? 4.694 -14.672 -2.422 1.00 88.81 103 ASN A O 1
ATOM 868 N N . ILE A 1 104 ? 3.515 -14.455 -0.537 1.00 89.44 104 ILE A N 1
ATOM 869 C CA . ILE A 1 104 ? 2.703 -13.325 -1.032 1.00 89.44 104 ILE A CA 1
ATOM 870 C C . ILE A 1 104 ? 3.587 -12.150 -1.485 1.00 89.44 104 ILE A C 1
ATOM 872 O O . ILE A 1 104 ? 3.313 -11.512 -2.503 1.00 89.44 104 ILE A O 1
ATOM 876 N N . CYS A 1 105 ? 4.665 -11.865 -0.751 1.00 86.19 105 CYS A N 1
ATOM 877 C CA . CYS A 1 105 ? 5.636 -10.841 -1.132 1.00 86.19 105 CYS A CA 1
ATOM 878 C C . CYS A 1 105 ? 6.470 -11.236 -2.357 1.00 86.19 105 CYS A C 1
ATOM 880 O O . CYS A 1 105 ? 6.814 -10.368 -3.161 1.00 86.19 105 CYS A O 1
ATOM 882 N N . ALA A 1 106 ? 6.794 -12.522 -2.509 1.00 82.31 106 ALA A N 1
ATOM 883 C CA . ALA A 1 106 ? 7.539 -13.044 -3.652 1.00 82.31 106 ALA A CA 1
ATOM 884 C C . ALA A 1 106 ? 6.703 -13.070 -4.945 1.00 82.31 106 ALA A C 1
ATOM 886 O O . ALA A 1 106 ? 7.231 -12.794 -6.020 1.00 82.31 106 ALA A O 1
ATOM 887 N N . GLU A 1 107 ? 5.400 -13.339 -4.844 1.00 82.94 107 GLU A N 1
ATOM 888 C CA . GLU A 1 107 ? 4.454 -13.396 -5.968 1.00 82.94 107 GLU A CA 1
ATOM 889 C C . GLU A 1 107 ? 3.967 -12.017 -6.440 1.00 82.94 107 GLU A C 1
ATOM 891 O O . GLU A 1 107 ? 3.121 -11.914 -7.335 1.00 82.94 107 GLU A O 1
ATOM 896 N N . ARG A 1 108 ? 4.478 -10.929 -5.852 1.00 82.62 108 ARG A N 1
ATOM 897 C CA . ARG A 1 108 ? 4.049 -9.585 -6.235 1.00 82.62 108 ARG A CA 1
ATOM 898 C C . ARG A 1 108 ? 4.354 -9.300 -7.714 1.00 82.62 108 ARG A C 1
ATOM 900 O O . ARG A 1 108 ? 5.388 -9.734 -8.230 1.00 82.62 108 ARG A O 1
ATOM 907 N N . PRO A 1 109 ? 3.520 -8.492 -8.391 1.00 77.06 109 PRO A N 1
ATOM 908 C CA . PRO A 1 109 ? 3.815 -8.051 -9.746 1.00 77.06 109 PRO A CA 1
ATOM 909 C C . PRO A 1 109 ? 5.183 -7.360 -9.836 1.00 77.06 109 PRO A C 1
ATOM 911 O O . PRO A 1 109 ? 5.545 -6.545 -8.978 1.00 77.06 109 PRO A O 1
ATOM 914 N N . ASP A 1 110 ? 5.931 -7.676 -10.897 1.00 74.88 110 ASP A N 1
ATOM 915 C CA . ASP A 1 110 ? 7.169 -6.971 -11.233 1.00 74.88 110 ASP A CA 1
ATOM 916 C C . ASP A 1 110 ? 6.854 -5.468 -11.377 1.00 74.88 110 ASP A C 1
ATOM 918 O O . ASP A 1 110 ? 5.872 -5.117 -12.038 1.00 74.88 110 ASP A O 1
ATOM 922 N N . PRO A 1 111 ? 7.639 -4.572 -10.757 1.00 74.69 111 PRO A N 1
ATOM 923 C CA . PRO A 1 111 ? 7.381 -3.139 -10.819 1.00 74.69 111 PRO A CA 1
ATOM 924 C C . PRO A 1 111 ? 7.769 -2.493 -12.157 1.00 74.69 111 PRO A C 1
ATOM 926 O O . PRO A 1 111 ? 7.262 -1.414 -12.446 1.00 74.69 111 PRO A O 1
ATOM 929 N N . PHE A 1 112 ? 8.649 -3.106 -12.966 1.00 81.00 112 PHE A N 1
ATOM 930 C CA . PHE A 1 112 ? 9.117 -2.524 -14.241 1.00 81.00 112 PHE A CA 1
ATOM 931 C C . PHE A 1 112 ? 9.133 -3.505 -15.437 1.00 81.00 112 PHE A C 1
ATOM 933 O O . PHE A 1 112 ? 10.087 -3.495 -16.226 1.00 81.00 112 PHE A O 1
ATOM 940 N N . PRO A 1 113 ? 8.127 -4.387 -15.613 1.00 81.94 113 PRO A N 1
ATOM 941 C CA . PRO A 1 113 ? 8.182 -5.454 -16.607 1.00 81.94 113 PRO A CA 1
ATOM 942 C C . PRO A 1 113 ? 8.149 -4.904 -18.034 1.00 81.94 113 PRO A C 1
ATOM 944 O O . PRO A 1 113 ? 8.786 -5.460 -18.930 1.00 81.94 113 PRO A O 1
ATOM 947 N N . HIS A 1 114 ? 7.417 -3.812 -18.265 1.00 86.69 114 HIS A N 1
ATOM 948 C CA . HIS A 1 114 ? 7.251 -3.240 -19.595 1.00 86.69 114 HIS A CA 1
ATOM 949 C C . HIS A 1 114 ? 8.467 -2.408 -20.010 1.00 86.69 114 HIS A C 1
ATOM 951 O O . HIS A 1 114 ? 8.990 -2.580 -21.109 1.00 86.69 114 HIS A O 1
ATOM 957 N N . GLU A 1 115 ? 8.963 -1.568 -19.106 1.00 87.88 115 GLU A N 1
ATOM 958 C CA . GLU A 1 115 ? 10.115 -0.697 -19.313 1.00 87.88 115 GLU A CA 1
ATOM 959 C C . GLU A 1 115 ? 11.385 -1.512 -19.536 1.00 87.88 115 GLU A C 1
ATOM 961 O O . GLU A 1 115 ? 12.135 -1.232 -20.469 1.00 87.88 115 GLU A O 1
ATOM 966 N N . ILE A 1 116 ? 11.608 -2.558 -18.727 1.00 89.44 116 ILE A N 1
ATOM 967 C CA . ILE A 1 116 ? 12.739 -3.472 -18.928 1.00 89.44 116 ILE A CA 1
ATOM 968 C C . ILE A 1 116 ? 12.614 -4.158 -20.288 1.00 89.44 116 ILE A C 1
ATOM 970 O O . ILE A 1 116 ? 13.600 -4.228 -21.017 1.00 89.44 116 ILE A O 1
ATOM 974 N N . LYS A 1 117 ? 11.416 -4.627 -20.664 1.00 92.44 117 LYS A N 1
ATOM 975 C CA . LYS A 1 117 ? 11.195 -5.289 -21.956 1.00 92.44 117 LYS A CA 1
ATOM 976 C C . LYS A 1 117 ? 11.493 -4.363 -23.138 1.00 92.44 117 LYS A C 1
ATOM 978 O O . LYS A 1 117 ? 12.227 -4.775 -24.034 1.00 92.44 117 LYS A O 1
ATOM 983 N N . ILE A 1 118 ? 10.965 -3.138 -23.138 1.00 92.75 118 ILE A N 1
ATOM 984 C CA . ILE A 1 118 ? 11.214 -2.150 -24.203 1.00 92.75 118 ILE A CA 1
ATOM 985 C C . ILE A 1 118 ? 12.701 -1.812 -24.271 1.00 92.75 118 ILE A C 1
ATOM 987 O O . ILE A 1 118 ? 13.322 -1.949 -25.322 1.00 92.75 118 ILE A O 1
ATOM 991 N N . GLN A 1 119 ? 13.303 -1.442 -23.140 1.00 95.25 119 GLN A N 1
ATOM 992 C CA . GLN A 1 119 ? 14.704 -1.037 -23.105 1.00 95.25 119 GLN A CA 1
ATOM 993 C C . GLN A 1 119 ? 15.641 -2.185 -23.511 1.00 95.25 119 GLN A C 1
ATOM 995 O O . GLN A 1 119 ? 16.675 -1.954 -24.142 1.00 95.25 119 GLN A O 1
ATOM 1000 N N . LEU A 1 120 ? 15.290 -3.433 -23.186 1.00 94.38 120 LEU A N 1
ATOM 1001 C CA . LEU A 1 120 ? 16.015 -4.621 -23.633 1.00 94.38 120 LEU A CA 1
ATOM 1002 C C . LEU A 1 120 ? 15.920 -4.796 -25.157 1.00 94.38 120 LEU A C 1
ATOM 1004 O O . LEU A 1 120 ? 16.930 -5.091 -25.793 1.00 94.38 120 LEU A O 1
ATOM 1008 N N . GLN A 1 121 ? 14.743 -4.577 -25.755 1.00 93.94 121 GLN A N 1
ATOM 1009 C CA . GLN A 1 121 ? 14.568 -4.603 -27.212 1.00 93.94 121 GLN A CA 1
ATOM 1010 C C . GLN A 1 121 ? 15.396 -3.514 -27.907 1.00 93.94 121 GLN A C 1
ATOM 1012 O O . GLN A 1 121 ? 16.078 -3.806 -28.889 1.00 93.94 121 GLN A O 1
ATOM 1017 N N . GLU A 1 122 ? 15.397 -2.289 -27.380 1.00 92.19 122 GLU A N 1
ATOM 1018 C CA . GLU A 1 122 ? 16.207 -1.181 -27.903 1.00 92.19 122 GLU A CA 1
ATOM 1019 C C . GLU A 1 122 ? 17.706 -1.485 -27.808 1.00 92.19 122 GLU A C 1
ATOM 1021 O O . GLU A 1 122 ? 18.432 -1.377 -28.798 1.00 92.19 122 GLU A O 1
ATOM 1026 N N . THR A 1 123 ? 18.161 -1.957 -26.644 1.00 91.94 123 THR A N 1
ATOM 1027 C CA . THR A 1 123 ? 19.563 -2.337 -26.412 1.00 91.94 123 THR A CA 1
ATOM 1028 C C . THR A 1 123 ? 20.006 -3.435 -27.382 1.00 91.94 123 THR A C 1
ATOM 1030 O O . THR A 1 123 ? 21.072 -3.332 -27.993 1.00 91.94 123 THR A O 1
ATOM 1033 N N . ASN A 1 124 ? 19.167 -4.456 -27.581 1.00 93.44 124 ASN A N 1
ATOM 1034 C CA . ASN A 1 124 ? 19.441 -5.552 -28.510 1.00 93.44 124 ASN A CA 1
ATOM 1035 C C . ASN A 1 124 ? 19.446 -5.089 -29.972 1.00 93.44 124 ASN A C 1
ATOM 1037 O O . ASN A 1 124 ? 20.297 -5.527 -30.739 1.00 93.44 124 ASN A O 1
ATOM 1041 N N . SER A 1 125 ? 18.543 -4.188 -30.364 1.00 94.44 125 SER A N 1
ATOM 1042 C CA . SER A 1 125 ? 18.507 -3.619 -31.718 1.00 94.44 125 SER A CA 1
ATOM 1043 C C . SER A 1 125 ? 19.803 -2.875 -32.054 1.00 94.44 125 SER A C 1
ATOM 1045 O O . SER A 1 125 ? 20.387 -3.081 -33.119 1.00 94.44 125 SER A O 1
ATOM 1047 N N . VAL A 1 126 ? 20.314 -2.064 -31.120 1.00 92.50 126 VAL A N 1
ATOM 1048 C CA . VAL A 1 126 ? 21.602 -1.374 -31.295 1.00 92.50 126 VAL A CA 1
ATOM 1049 C C . VAL A 1 126 ? 22.762 -2.374 -31.340 1.00 92.50 126 VAL A C 1
ATOM 1051 O O . VAL A 1 126 ? 23.661 -2.224 -32.166 1.00 92.50 126 VAL A O 1
ATOM 1054 N N . TRP A 1 127 ? 22.728 -3.421 -30.510 1.00 94.50 127 TRP A N 1
ATOM 1055 C CA . TRP A 1 127 ? 23.747 -4.474 -30.520 1.00 94.50 127 TRP A CA 1
ATOM 1056 C C . TRP A 1 127 ? 23.819 -5.226 -31.854 1.00 94.50 127 TRP A C 1
ATOM 1058 O O . TRP A 1 127 ? 24.918 -5.447 -32.359 1.00 94.50 127 TRP A O 1
ATOM 1068 N N . GLN A 1 128 ? 22.675 -5.584 -32.447 1.00 94.56 128 GLN A N 1
ATOM 1069 C CA . GLN A 1 128 ? 22.643 -6.268 -33.747 1.00 94.56 128 GLN A CA 1
ATOM 1070 C C . GLN A 1 128 ? 23.275 -5.404 -34.841 1.00 94.56 128 GLN A C 1
ATOM 1072 O O . GLN A 1 128 ? 24.165 -5.870 -35.549 1.00 94.56 128 GLN A O 1
ATOM 1077 N N . LYS A 1 129 ? 22.910 -4.116 -34.904 1.00 94.31 129 LYS A N 1
ATOM 1078 C CA . LYS A 1 129 ? 23.518 -3.166 -35.850 1.00 94.31 129 LYS A CA 1
ATOM 1079 C C . LYS A 1 129 ? 25.026 -3.039 -35.644 1.00 94.31 129 LYS A C 1
ATOM 1081 O O . LYS A 1 129 ? 25.781 -3.010 -36.609 1.00 94.31 129 LYS A O 1
ATOM 1086 N N . LEU A 1 130 ? 25.477 -2.990 -34.388 1.00 94.06 130 LEU A N 1
ATOM 1087 C CA . LEU A 1 130 ? 26.902 -2.922 -34.061 1.00 94.06 130 LEU A CA 1
ATOM 1088 C C . LEU A 1 130 ? 27.645 -4.188 -34.504 1.00 94.06 130 LEU A C 1
ATOM 1090 O O . LEU A 1 130 ? 28.758 -4.104 -35.018 1.00 94.06 130 LEU A O 1
ATOM 1094 N N . LYS A 1 131 ? 27.027 -5.359 -34.332 1.00 93.56 131 LYS A N 1
ATOM 1095 C CA . LYS A 1 131 ? 27.576 -6.644 -34.771 1.00 93.56 131 LYS A CA 1
ATOM 1096 C C . LYS A 1 131 ? 27.712 -6.711 -36.295 1.00 93.56 131 LYS A C 1
ATOM 1098 O O . LYS A 1 131 ? 28.767 -7.109 -36.780 1.00 93.56 131 LYS A O 1
ATOM 1103 N N . GLU A 1 132 ? 26.685 -6.298 -37.034 1.00 94.06 132 GLU A N 1
ATOM 1104 C CA . GLU A 1 132 ? 26.712 -6.232 -38.503 1.00 94.06 132 GLU A CA 1
ATOM 1105 C C . GLU A 1 132 ? 27.786 -5.262 -39.006 1.00 94.06 132 GLU A C 1
ATOM 1107 O O . GLU A 1 132 ? 28.594 -5.615 -39.865 1.00 94.06 132 GLU A O 1
ATOM 1112 N N . LEU A 1 133 ? 27.849 -4.062 -38.424 1.00 94.69 133 LEU A N 1
ATOM 1113 C CA . LEU A 1 133 ? 28.820 -3.040 -38.800 1.00 94.69 133 LEU A CA 1
ATOM 1114 C C . LEU A 1 133 ? 30.265 -3.509 -38.589 1.00 94.69 133 LEU A C 1
ATOM 1116 O O . LEU A 1 133 ? 31.115 -3.277 -39.446 1.00 94.69 133 LEU A O 1
ATOM 1120 N N . ARG A 1 134 ? 30.537 -4.219 -37.487 1.00 91.38 134 ARG A N 1
ATOM 1121 C CA . ARG A 1 134 ? 31.850 -4.827 -37.224 1.00 91.38 134 ARG A CA 1
ATOM 1122 C C . ARG A 1 134 ? 32.213 -5.895 -38.254 1.00 91.38 134 ARG A C 1
ATOM 1124 O O . ARG A 1 134 ? 33.350 -5.907 -38.711 1.00 91.38 134 ARG A O 1
ATOM 1131 N N . GLY A 1 135 ? 31.258 -6.735 -38.658 1.00 91.88 135 GLY A N 1
ATOM 1132 C CA . GLY A 1 135 ? 31.474 -7.715 -39.728 1.00 91.88 135 GLY A CA 1
ATOM 1133 C C . GLY A 1 135 ? 31.787 -7.056 -41.077 1.00 91.88 135 GLY A C 1
ATOM 1134 O O . GLY A 1 135 ? 32.693 -7.490 -41.784 1.00 91.88 135 GLY A O 1
ATOM 1135 N N . ASN A 1 136 ? 31.097 -5.961 -41.409 1.00 92.19 136 ASN A N 1
ATOM 1136 C CA . ASN A 1 136 ? 31.377 -5.184 -42.621 1.00 92.19 136 ASN A CA 1
ATOM 1137 C C . ASN A 1 136 ? 32.753 -4.508 -42.571 1.00 92.19 136 ASN A C 1
ATOM 1139 O O . ASN A 1 136 ? 33.474 -4.510 -43.566 1.00 92.19 136 ASN A O 1
ATOM 1143 N N . LEU A 1 137 ? 33.126 -3.947 -41.418 1.00 90.69 137 LEU A N 1
ATOM 1144 C CA . LEU A 1 137 ? 34.438 -3.338 -41.201 1.00 90.69 137 LEU A CA 1
ATOM 1145 C C . LEU A 1 137 ? 35.560 -4.362 -41.387 1.00 90.69 137 LEU A C 1
ATOM 1147 O O . LEU A 1 137 ? 36.537 -4.075 -42.074 1.00 90.69 137 LEU A O 1
ATOM 1151 N N . GLU A 1 138 ? 35.402 -5.563 -40.829 1.00 89.88 138 GLU A N 1
ATOM 1152 C CA . GLU A 1 138 ? 36.346 -6.664 -41.019 1.00 89.88 138 GLU A CA 1
ATOM 1153 C C . GLU A 1 138 ? 36.472 -7.031 -42.506 1.00 89.88 138 GLU A C 1
ATOM 1155 O O . GLU A 1 138 ? 37.578 -7.078 -43.041 1.00 89.88 138 GLU A O 1
ATOM 1160 N N . ALA A 1 139 ? 35.348 -7.194 -43.211 1.00 91.94 139 ALA A N 1
ATOM 1161 C CA . ALA A 1 139 ? 35.342 -7.515 -44.637 1.00 91.94 139 ALA A CA 1
ATOM 1162 C C . ALA A 1 139 ? 36.016 -6.441 -45.517 1.00 91.94 139 ALA A C 1
ATOM 1164 O O . ALA A 1 139 ? 36.750 -6.787 -46.442 1.00 91.94 139 ALA A O 1
ATOM 1165 N N . GLU A 1 140 ? 35.790 -5.148 -45.257 1.00 89.88 140 GLU A N 1
ATOM 1166 C CA . GLU A 1 140 ? 36.438 -4.056 -46.005 1.00 89.88 140 GLU A CA 1
ATOM 1167 C C . GLU A 1 140 ? 37.927 -3.910 -45.665 1.00 89.88 140 GLU A C 1
ATOM 1169 O O . GLU A 1 140 ? 38.729 -3.601 -46.553 1.00 89.88 140 GLU A O 1
ATOM 1174 N N . SER A 1 141 ? 38.316 -4.213 -44.422 1.00 85.00 141 SER A N 1
ATOM 1175 C CA . SER A 1 141 ? 39.720 -4.272 -44.013 1.00 85.00 141 SER A CA 1
ATOM 1176 C C . SER A 1 141 ? 40.480 -5.355 -44.789 1.00 85.00 141 SER A C 1
ATOM 1178 O O . SER A 1 141 ? 41.549 -5.076 -45.334 1.00 85.00 141 SER A O 1
ATOM 1180 N N . TRP A 1 142 ? 39.891 -6.546 -44.959 1.00 90.06 142 TRP A N 1
ATOM 1181 C CA . TRP A 1 142 ? 40.465 -7.623 -45.780 1.00 90.06 142 TRP A CA 1
ATOM 1182 C C . TRP A 1 142 ? 40.641 -7.245 -47.257 1.00 90.06 142 TRP A C 1
ATOM 1184 O O . TRP A 1 142 ? 41.579 -7.709 -47.904 1.00 90.06 142 TRP A O 1
ATOM 1194 N N . LYS A 1 143 ? 39.764 -6.393 -47.800 1.00 91.75 143 LYS A N 1
ATOM 1195 C CA . LYS A 1 143 ? 39.852 -5.898 -49.185 1.00 91.75 143 LYS A CA 1
ATOM 1196 C C . LYS A 1 143 ? 40.879 -4.772 -49.368 1.00 91.75 143 LYS A C 1
ATOM 1198 O O . LYS A 1 143 ? 41.112 -4.360 -50.502 1.00 91.75 143 LYS A O 1
ATOM 1203 N N . GLY A 1 144 ? 41.467 -4.249 -48.288 1.00 88.75 144 GLY A N 1
ATOM 1204 C CA . GLY A 1 144 ? 42.447 -3.158 -48.334 1.00 88.75 144 GLY A CA 1
ATOM 1205 C C . GLY A 1 144 ? 41.852 -1.783 -48.661 1.00 88.75 144 GLY A C 1
ATOM 1206 O O . GLY A 1 144 ? 42.575 -0.878 -49.079 1.00 88.75 144 GLY A O 1
ATOM 1207 N N . ASN A 1 145 ? 40.539 -1.598 -48.494 1.00 89.50 145 ASN A N 1
ATOM 1208 C CA . ASN A 1 145 ? 39.873 -0.333 -48.796 1.00 89.50 145 ASN A CA 1
ATOM 1209 C C . ASN A 1 145 ? 39.972 0.638 -47.609 1.00 89.50 145 ASN A C 1
ATOM 1211 O O . ASN A 1 145 ? 39.076 0.711 -46.762 1.00 89.50 145 ASN A O 1
ATOM 1215 N N . GLN A 1 146 ? 41.070 1.396 -47.544 1.00 87.06 146 GLN A N 1
ATOM 1216 C CA . GLN A 1 146 ? 41.365 2.272 -46.406 1.00 87.06 146 GLN A CA 1
ATOM 1217 C C . GLN A 1 146 ? 40.279 3.334 -46.169 1.00 87.06 146 GLN A C 1
ATOM 1219 O O . GLN A 1 146 ? 39.835 3.524 -45.040 1.00 87.06 146 GLN A O 1
ATOM 1224 N N . ALA A 1 147 ? 39.786 3.981 -47.230 1.00 89.62 147 ALA A N 1
ATOM 1225 C CA . ALA A 1 147 ? 38.782 5.039 -47.107 1.00 89.62 147 ALA A CA 1
ATOM 1226 C C . ALA A 1 147 ? 37.432 4.519 -46.574 1.00 89.62 147 ALA A C 1
ATOM 1228 O O . ALA A 1 147 ? 36.780 5.192 -45.772 1.00 89.62 147 ALA A O 1
ATOM 1229 N N . ALA A 1 148 ? 37.008 3.320 -46.993 1.00 88.38 148 ALA A N 1
ATOM 1230 C CA . ALA A 1 148 ? 35.803 2.685 -46.456 1.00 88.38 148 ALA A CA 1
ATOM 1231 C C . ALA A 1 148 ? 36.001 2.223 -45.006 1.00 88.38 148 ALA A C 1
ATOM 1233 O O . ALA A 1 148 ? 35.117 2.431 -44.175 1.00 88.38 148 ALA A O 1
ATOM 1234 N N . THR A 1 149 ? 37.174 1.668 -44.692 1.00 89.12 149 THR A N 1
ATOM 1235 C CA . THR A 1 149 ? 37.528 1.211 -43.340 1.00 89.12 149 THR A CA 1
ATOM 1236 C C . THR A 1 149 ? 37.510 2.370 -42.340 1.00 89.12 149 THR A C 1
ATOM 1238 O O . THR A 1 149 ? 36.839 2.276 -41.314 1.00 89.12 149 THR A O 1
ATOM 1241 N N . ASP A 1 150 ? 38.144 3.503 -42.666 1.00 91.50 150 ASP A N 1
ATOM 1242 C CA . ASP A 1 150 ? 38.176 4.692 -41.800 1.00 91.50 150 ASP A CA 1
ATOM 1243 C C . ASP A 1 150 ? 36.769 5.264 -41.547 1.00 91.50 150 ASP A C 1
ATOM 1245 O O . ASP A 1 150 ? 36.462 5.745 -40.451 1.00 91.50 150 ASP A O 1
ATOM 1249 N N . ARG A 1 151 ? 35.885 5.206 -42.554 1.00 93.38 151 ARG A N 1
ATOM 1250 C CA . ARG A 1 151 ? 34.485 5.630 -42.420 1.00 93.38 151 ARG A CA 1
ATOM 1251 C C . ARG A 1 151 ? 33.704 4.700 -41.491 1.00 93.38 151 ARG A C 1
ATOM 1253 O O . ARG A 1 151 ? 33.038 5.192 -40.581 1.00 93.38 151 ARG A O 1
ATOM 1260 N N . LEU A 1 152 ? 33.785 3.386 -41.714 1.00 92.56 152 LEU A N 1
ATOM 1261 C CA . LEU A 1 152 ? 33.086 2.383 -40.903 1.00 92.56 152 LEU A CA 1
ATOM 1262 C C . LEU A 1 152 ? 33.580 2.392 -39.452 1.00 92.56 152 LEU A C 1
ATOM 1264 O O . LEU A 1 152 ? 32.781 2.210 -38.540 1.00 92.56 152 LEU A O 1
ATOM 1268 N N . PHE A 1 153 ? 34.868 2.664 -39.223 1.00 91.56 153 PHE A N 1
ATOM 1269 C CA . PHE A 1 153 ? 35.437 2.770 -37.880 1.00 91.56 153 PHE A CA 1
ATOM 1270 C C . PHE A 1 153 ? 34.809 3.914 -37.072 1.00 91.56 153 PHE A C 1
ATOM 1272 O O . PHE A 1 153 ? 34.407 3.717 -35.927 1.00 91.56 153 PHE A O 1
ATOM 1279 N N . LYS A 1 154 ? 34.645 5.098 -37.677 1.00 93.94 154 LYS A N 1
ATOM 1280 C CA . LYS A 1 154 ? 33.961 6.231 -37.024 1.00 93.94 154 LYS A CA 1
ATOM 1281 C C . LYS A 1 154 ? 32.496 5.916 -36.714 1.00 93.94 154 LYS A C 1
ATOM 1283 O O . LYS A 1 154 ? 31.984 6.312 -35.670 1.00 93.94 154 LYS A O 1
ATOM 1288 N N . GLU A 1 155 ? 31.820 5.206 -37.615 1.00 93.94 155 GLU A N 1
ATOM 1289 C CA . GLU A 1 155 ? 30.433 4.780 -37.413 1.00 93.94 155 GLU A CA 1
ATOM 1290 C C . GLU A 1 155 ? 30.312 3.736 -36.289 1.00 93.94 155 GLU A C 1
ATOM 1292 O O . GLU A 1 155 ? 29.386 3.811 -35.479 1.00 93.94 155 GLU A O 1
ATOM 1297 N N . GLU A 1 156 ? 31.275 2.810 -36.185 1.00 94.19 156 GLU A N 1
ATOM 1298 C CA . GLU A 1 156 ? 31.358 1.824 -35.101 1.00 94.19 156 GLU A CA 1
ATOM 1299 C C . GLU A 1 156 ? 31.536 2.513 -33.758 1.00 94.19 156 GLU A C 1
ATOM 1301 O O . GLU A 1 156 ? 30.806 2.193 -32.818 1.00 94.19 156 GLU A O 1
ATOM 1306 N N . GLU A 1 157 ? 32.426 3.504 -33.683 1.00 94.75 157 GLU A N 1
ATOM 1307 C CA . GLU A 1 157 ? 32.697 4.227 -32.448 1.00 94.75 157 GLU A CA 1
ATOM 1308 C C . GLU A 1 157 ? 31.430 4.927 -31.925 1.00 94.75 157 GLU A C 1
ATOM 1310 O O . GLU A 1 157 ? 31.072 4.797 -30.748 1.00 94.75 157 GLU A O 1
ATOM 1315 N N . GLU A 1 158 ? 30.704 5.623 -32.803 1.00 94.56 158 GLU A N 1
ATOM 1316 C CA . GLU A 1 158 ? 29.453 6.306 -32.459 1.00 94.56 158 GLU A CA 1
ATOM 1317 C C . GLU A 1 158 ? 28.335 5.326 -32.080 1.00 94.56 158 GLU A C 1
ATOM 1319 O O . GLU A 1 158 ? 27.615 5.529 -31.093 1.00 94.56 158 GLU A O 1
ATOM 1324 N N . LEU A 1 159 ? 28.199 4.219 -32.811 1.00 93.44 159 LEU A N 1
ATOM 1325 C CA . LEU A 1 159 ? 27.195 3.204 -32.511 1.00 93.44 159 LEU A CA 1
ATOM 1326 C C . LEU A 1 159 ? 27.507 2.456 -31.204 1.00 93.44 159 LEU A C 1
ATOM 1328 O O . LEU A 1 159 ? 26.600 2.168 -30.423 1.00 93.44 159 LEU A O 1
ATOM 1332 N N . ASN A 1 160 ? 28.784 2.218 -30.907 1.00 92.62 160 ASN A N 1
ATOM 1333 C CA . ASN A 1 160 ? 29.252 1.644 -29.649 1.00 92.62 160 ASN A CA 1
ATOM 1334 C C . ASN A 1 160 ? 29.007 2.596 -28.464 1.00 92.62 160 ASN A C 1
ATOM 1336 O O . ASN A 1 160 ? 28.594 2.149 -27.390 1.00 92.62 160 ASN A O 1
ATOM 1340 N N . LYS A 1 161 ? 29.187 3.917 -28.642 1.00 96.12 161 LYS A N 1
ATOM 1341 C CA . LYS A 1 161 ? 28.790 4.925 -27.636 1.00 96.12 161 LYS A CA 1
ATOM 1342 C C . LYS A 1 161 ? 27.290 4.853 -27.345 1.00 96.12 161 LYS A C 1
ATOM 1344 O O . LYS A 1 161 ? 26.903 4.819 -26.174 1.00 96.12 161 LYS A O 1
ATOM 1349 N N . ARG A 1 162 ? 26.451 4.761 -28.385 1.00 94.44 162 ARG A N 1
ATOM 1350 C CA . ARG A 1 162 ? 24.994 4.582 -28.237 1.00 94.44 162 ARG A CA 1
ATOM 1351 C C . ARG A 1 162 ? 24.649 3.276 -27.526 1.00 94.44 162 ARG A C 1
ATOM 1353 O O . ARG A 1 162 ? 23.881 3.305 -26.572 1.00 94.44 162 ARG A O 1
ATOM 1360 N N . TYR A 1 163 ? 25.268 2.158 -27.905 1.00 94.00 163 TYR A N 1
ATOM 1361 C CA . TYR A 1 163 ? 25.058 0.868 -27.243 1.00 94.00 163 TYR A CA 1
ATOM 1362 C C . TYR A 1 163 ? 25.367 0.937 -25.742 1.00 94.00 163 TYR A C 1
ATOM 1364 O O . TYR A 1 163 ? 24.541 0.545 -24.918 1.00 94.00 163 TYR A O 1
ATOM 1372 N N . LYS A 1 164 ? 26.512 1.522 -25.367 1.00 93.38 164 LYS A N 1
ATOM 1373 C CA . LYS A 1 164 ? 26.878 1.740 -23.957 1.00 93.38 164 LYS A CA 1
ATOM 1374 C C . LYS A 1 164 ? 25.866 2.624 -23.223 1.00 93.38 164 LYS A C 1
ATOM 1376 O O . LYS A 1 164 ? 25.627 2.411 -22.034 1.00 93.38 164 LYS A O 1
ATOM 1381 N N . ALA A 1 165 ? 25.280 3.619 -23.890 1.00 93.19 165 ALA A N 1
ATOM 1382 C CA . ALA A 1 165 ? 24.232 4.452 -23.305 1.00 93.19 165 ALA A CA 1
ATOM 1383 C C . ALA A 1 165 ? 22.943 3.651 -23.045 1.00 93.19 165 ALA A C 1
ATOM 1385 O O . ALA A 1 165 ? 22.404 3.730 -21.941 1.00 93.19 165 ALA A O 1
ATOM 1386 N N . GLU A 1 166 ? 22.500 2.824 -23.996 1.00 91.88 166 GLU A N 1
ATOM 1387 C CA . GLU A 1 166 ? 21.328 1.952 -23.813 1.00 91.88 166 GLU A CA 1
ATOM 1388 C C . GLU A 1 166 ? 21.559 0.898 -22.715 1.00 91.88 166 GLU A C 1
ATOM 1390 O O . GLU A 1 166 ? 20.709 0.710 -21.843 1.00 91.88 166 GLU A O 1
ATOM 1395 N N . GLN A 1 167 ? 22.757 0.302 -22.644 1.00 92.81 167 GLN A N 1
ATOM 1396 C CA . GLN A 1 167 ? 23.135 -0.596 -21.545 1.00 92.81 167 GLN A CA 1
ATOM 1397 C C . GLN A 1 167 ? 23.064 0.092 -20.173 1.00 92.81 167 GLN A C 1
ATOM 1399 O O . GLN A 1 167 ? 22.618 -0.515 -19.197 1.00 92.81 167 GLN A O 1
ATOM 1404 N N . LYS A 1 168 ? 23.480 1.363 -20.074 1.00 94.44 168 LYS A N 1
ATOM 1405 C CA . LYS A 1 168 ? 23.365 2.136 -18.827 1.00 94.44 168 LYS A CA 1
ATOM 1406 C C . LYS A 1 168 ? 21.905 2.339 -18.428 1.00 94.44 168 LYS A C 1
ATOM 1408 O O . LYS A 1 168 ? 21.585 2.145 -17.256 1.00 94.44 168 LYS A O 1
ATOM 1413 N N . LYS A 1 169 ? 21.022 2.683 -19.373 1.00 92.00 169 LYS A N 1
ATOM 1414 C CA . LYS A 1 169 ? 19.578 2.815 -19.108 1.00 92.00 169 LYS A CA 1
ATOM 1415 C C . LYS A 1 169 ? 18.981 1.493 -18.619 1.00 92.00 169 LYS A C 1
ATOM 1417 O O . LYS A 1 169 ? 18.293 1.477 -17.600 1.00 92.00 169 LYS A O 1
ATOM 1422 N N . LEU A 1 170 ? 19.317 0.382 -19.279 1.00 92.25 170 LEU A N 1
ATOM 1423 C CA . LEU A 1 170 ? 18.875 -0.954 -18.879 1.00 92.25 170 LEU A CA 1
ATOM 1424 C C . LEU A 1 170 ? 19.367 -1.327 -17.470 1.00 92.25 170 LEU A C 1
ATOM 1426 O O . LEU A 1 170 ? 18.589 -1.805 -16.646 1.00 92.25 170 LEU A O 1
ATOM 1430 N N . ASN A 1 171 ? 20.636 -1.054 -17.151 1.00 91.62 171 ASN A N 1
ATOM 1431 C CA . ASN A 1 171 ? 21.184 -1.297 -15.816 1.00 91.62 171 ASN A CA 1
ATOM 1432 C C . ASN A 1 171 ? 20.469 -0.462 -14.739 1.00 91.62 171 ASN A C 1
ATOM 1434 O O . ASN A 1 171 ? 20.156 -0.981 -13.672 1.00 91.62 171 ASN A O 1
ATOM 1438 N N . ILE A 1 172 ? 20.152 0.809 -15.016 1.00 92.88 172 ILE A N 1
ATOM 1439 C CA . ILE A 1 172 ? 19.379 1.656 -14.093 1.00 92.88 172 ILE A CA 1
ATOM 1440 C C . ILE A 1 172 ? 18.012 1.026 -13.787 1.00 92.88 172 ILE A C 1
ATOM 1442 O O . ILE A 1 172 ? 17.604 1.013 -12.624 1.00 92.88 172 ILE A O 1
ATOM 1446 N N . LEU A 1 173 ? 17.318 0.472 -14.788 1.00 87.69 173 LEU A N 1
ATOM 1447 C CA . LEU A 1 173 ? 16.039 -0.217 -14.579 1.00 87.69 173 LEU A CA 1
ATOM 1448 C C . LEU A 1 173 ? 16.193 -1.455 -13.682 1.00 87.69 173 LEU A C 1
AT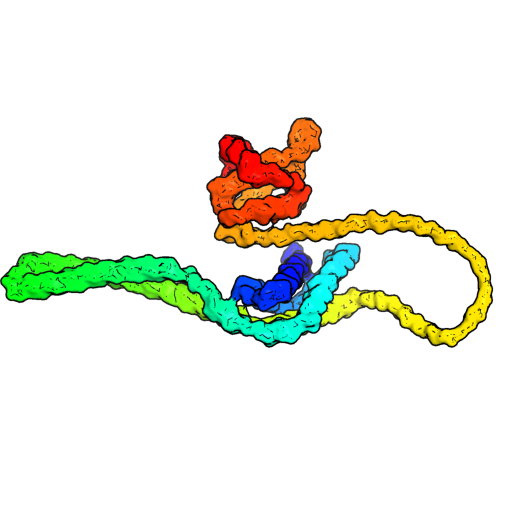OM 1450 O O . LEU A 1 173 ? 15.426 -1.618 -12.733 1.00 87.69 173 LEU A O 1
ATOM 1454 N N . TYR A 1 174 ? 17.223 -2.277 -13.898 1.00 86.81 174 TYR A N 1
ATOM 1455 C CA . TYR A 1 174 ? 17.495 -3.427 -13.028 1.00 86.81 174 TYR A CA 1
ATOM 1456 C C . TYR A 1 174 ? 17.850 -3.026 -11.591 1.00 86.81 174 TYR A C 1
ATOM 1458 O O . TYR A 1 174 ? 17.403 -3.677 -10.646 1.00 86.81 174 TYR A O 1
ATOM 1466 N N . GLN A 1 175 ? 18.593 -1.934 -11.393 1.00 87.25 175 GLN A N 1
ATOM 1467 C CA . GLN A 1 175 ? 18.869 -1.412 -10.049 1.00 87.25 175 GLN A CA 1
ATOM 1468 C C . GLN A 1 175 ? 17.594 -0.907 -9.361 1.00 87.25 175 GLN A C 1
ATOM 1470 O O . GLN A 1 175 ? 17.393 -1.166 -8.174 1.00 87.25 175 GLN A O 1
ATOM 1475 N N . LYS A 1 176 ? 16.699 -0.232 -10.099 1.00 83.31 176 LYS A N 1
ATOM 1476 C CA . LYS A 1 176 ? 15.381 0.174 -9.581 1.00 83.31 176 LYS A CA 1
ATOM 1477 C C . LYS A 1 176 ? 14.550 -1.037 -9.158 1.00 83.31 176 LYS A C 1
ATOM 1479 O O . LYS A 1 176 ? 13.999 -1.020 -8.060 1.00 83.31 176 LYS A O 1
ATOM 1484 N N . LYS A 1 177 ? 14.518 -2.095 -9.977 1.00 84.44 177 LYS A N 1
ATOM 1485 C CA . LYS A 1 177 ? 13.854 -3.363 -9.641 1.00 84.44 177 LYS A CA 1
ATOM 1486 C C . LYS A 1 177 ? 14.435 -3.981 -8.368 1.00 84.44 177 LYS A C 1
ATOM 1488 O O . LYS A 1 177 ? 13.702 -4.188 -7.410 1.00 84.44 177 LYS A O 1
ATOM 1493 N N . LYS A 1 178 ? 15.761 -4.144 -8.295 1.00 83.56 178 LYS A N 1
ATOM 1494 C CA . LYS A 1 178 ? 16.445 -4.680 -7.106 1.00 83.56 178 LYS A CA 1
ATOM 1495 C C . LYS A 1 178 ? 16.129 -3.878 -5.840 1.00 83.56 178 LYS A C 1
ATOM 1497 O O . LYS A 1 178 ? 15.931 -4.458 -4.776 1.00 83.56 178 LYS A O 1
ATOM 1502 N N . LYS A 1 179 ? 16.067 -2.545 -5.938 1.00 81.75 179 LYS A N 1
ATOM 1503 C CA . LYS A 1 179 ? 15.688 -1.678 -4.814 1.00 81.75 179 LYS A CA 1
ATOM 1504 C C . LYS A 1 179 ? 14.237 -1.907 -4.386 1.00 81.75 179 LYS A C 1
ATOM 1506 O O . LYS A 1 179 ? 13.971 -1.984 -3.190 1.00 81.75 179 LYS A O 1
ATOM 1511 N N . ALA A 1 180 ? 13.313 -2.037 -5.337 1.00 77.69 180 ALA A N 1
ATOM 1512 C CA . ALA A 1 180 ? 11.924 -2.367 -5.038 1.00 77.69 180 ALA A CA 1
ATOM 1513 C C . ALA A 1 180 ? 11.810 -3.743 -4.356 1.00 77.69 180 ALA A C 1
ATOM 1515 O O . ALA A 1 180 ? 11.110 -3.872 -3.354 1.00 77.69 180 ALA A O 1
ATOM 1516 N N . ASP A 1 181 ? 12.548 -4.748 -4.832 1.00 77.50 181 ASP A N 1
ATOM 1517 C CA . ASP A 1 181 ? 12.584 -6.098 -4.249 1.00 77.50 181 ASP A CA 1
ATOM 1518 C C . ASP A 1 181 ? 13.141 -6.068 -2.821 1.00 77.50 181 ASP A C 1
ATOM 1520 O O . ASP A 1 181 ? 12.510 -6.570 -1.893 1.00 77.50 181 ASP A O 1
ATOM 1524 N N . SER A 1 182 ? 14.257 -5.368 -2.605 1.00 76.50 182 SER A N 1
ATOM 1525 C CA . SER A 1 182 ? 14.830 -5.158 -1.272 1.00 76.50 182 SER A CA 1
ATOM 1526 C C . SER A 1 182 ? 13.835 -4.493 -0.319 1.00 76.50 182 SER A C 1
ATOM 1528 O O . SER A 1 182 ? 13.685 -4.933 0.819 1.00 76.50 182 SER A O 1
ATOM 1530 N N . ASN A 1 183 ? 13.116 -3.468 -0.778 1.00 77.06 183 ASN A N 1
ATOM 1531 C CA . ASN A 1 183 ? 12.095 -2.785 0.017 1.00 77.06 183 ASN A CA 1
ATOM 1532 C C . ASN A 1 183 ? 10.880 -3.664 0.331 1.00 77.06 183 ASN A C 1
ATOM 1534 O O . ASN A 1 183 ? 10.122 -3.321 1.229 1.00 77.06 183 ASN A O 1
ATOM 1538 N N . THR A 1 184 ? 10.683 -4.767 -0.391 1.00 80.50 184 THR A N 1
ATOM 1539 C CA . THR A 1 184 ? 9.561 -5.690 -0.177 1.00 80.50 184 THR A C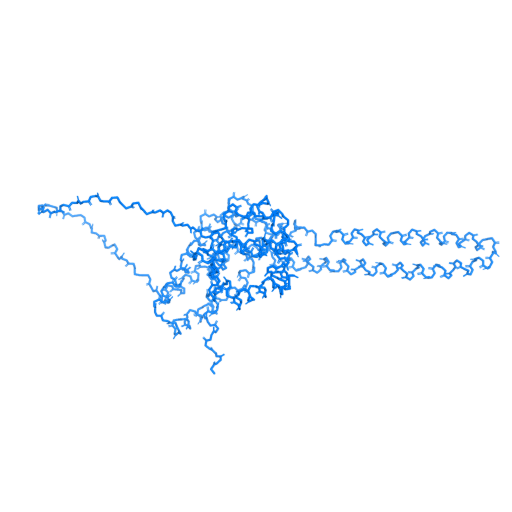A 1
ATOM 1540 C C . THR A 1 184 ? 9.798 -6.583 1.035 1.00 80.50 184 THR A C 1
ATOM 1542 O O . THR A 1 184 ? 8.856 -6.944 1.727 1.00 80.50 184 THR A O 1
ATOM 1545 N N . SER A 1 185 ? 11.061 -6.897 1.336 1.00 80.25 185 SER A N 1
ATOM 1546 C CA . SER A 1 185 ? 11.428 -7.795 2.440 1.00 80.25 185 SER A CA 1
ATOM 1547 C C . SER A 1 185 ? 10.867 -7.364 3.801 1.00 80.25 185 SER A C 1
ATOM 1549 O O . SER A 1 185 ? 10.530 -8.217 4.617 1.00 80.25 185 SER A O 1
ATOM 1551 N N . LYS A 1 186 ? 10.673 -6.056 4.026 1.00 85.50 186 LYS A N 1
ATOM 1552 C CA . LYS A 1 186 ? 10.060 -5.523 5.255 1.00 85.50 186 LYS A CA 1
ATOM 1553 C C . LYS A 1 186 ? 8.591 -5.932 5.442 1.00 85.50 186 LYS A C 1
ATOM 1555 O O . LYS A 1 186 ? 8.083 -5.813 6.547 1.00 85.50 186 LYS A O 1
ATOM 1560 N N . TYR A 1 187 ? 7.932 -6.392 4.378 1.00 89.88 187 TYR A N 1
ATOM 1561 C CA . TYR A 1 187 ? 6.542 -6.851 4.364 1.00 89.88 187 TYR A CA 1
ATOM 1562 C C . TYR A 1 187 ? 6.410 -8.374 4.480 1.00 89.88 187 TYR A C 1
ATOM 1564 O O . TYR A 1 187 ? 5.296 -8.882 4.525 1.00 89.88 187 TYR A O 1
ATOM 1572 N N . ALA A 1 188 ? 7.517 -9.122 4.522 1.00 91.62 188 ALA A N 1
ATOM 1573 C CA . ALA A 1 188 ? 7.476 -10.585 4.507 1.00 91.62 188 ALA A CA 1
ATOM 1574 C C . ALA A 1 188 ? 7.022 -11.199 5.842 1.00 91.62 188 ALA A C 1
ATOM 1576 O O . ALA A 1 188 ? 6.591 -12.350 5.869 1.00 91.62 188 ALA A O 1
ATOM 1577 N N . GLU A 1 189 ? 7.119 -10.457 6.948 1.00 94.50 189 GLU A N 1
ATOM 1578 C CA . GLU A 1 189 ? 6.748 -10.946 8.275 1.00 94.50 189 GLU A CA 1
ATOM 1579 C C . GLU A 1 189 ? 5.222 -11.033 8.449 1.00 94.50 189 GLU A C 1
ATOM 1581 O O . GLU A 1 189 ? 4.488 -10.098 8.130 1.00 94.50 189 GLU A O 1
ATOM 1586 N N . ASN A 1 190 ? 4.741 -12.144 9.011 1.00 96.31 190 ASN A N 1
ATOM 1587 C CA . ASN A 1 190 ? 3.343 -12.287 9.400 1.00 96.31 190 ASN A CA 1
ATOM 1588 C C . ASN A 1 190 ? 3.102 -11.561 10.736 1.00 96.31 190 ASN A C 1
ATOM 1590 O O . ASN A 1 190 ? 3.635 -11.949 11.777 1.00 96.31 190 ASN A O 1
ATOM 1594 N N . LEU A 1 191 ? 2.306 -10.489 10.696 1.00 96.81 191 LEU A N 1
ATOM 1595 C CA . LEU A 1 191 ? 2.112 -9.571 11.822 1.00 96.81 191 LEU A CA 1
ATOM 1596 C C . LEU A 1 191 ? 0.751 -9.707 12.513 1.00 96.81 191 LEU A C 1
ATOM 1598 O O . LEU A 1 191 ? 0.535 -9.045 13.524 1.00 96.81 191 LEU A O 1
ATOM 1602 N N . PHE A 1 192 ? -0.145 -10.578 12.040 1.00 97.56 192 PHE A N 1
ATOM 1603 C CA . PHE A 1 192 ? -1.511 -10.696 12.569 1.00 97.56 192 PHE A CA 1
ATOM 1604 C C . PHE A 1 192 ? -1.529 -11.024 14.071 1.00 97.56 192 PHE A C 1
ATOM 1606 O O . PHE A 1 192 ? -2.231 -10.372 14.844 1.00 97.56 192 PHE A O 1
ATOM 1613 N N . ALA A 1 193 ? -0.681 -11.961 14.506 1.00 97.56 193 ALA A N 1
ATOM 1614 C CA . ALA A 1 193 ? -0.539 -12.311 15.920 1.00 97.56 193 ALA A CA 1
ATOM 1615 C C . ALA A 1 193 ? 0.011 -11.153 16.771 1.00 97.56 193 ALA A C 1
ATOM 1617 O O . ALA A 1 193 ? -0.425 -10.946 17.905 1.00 97.56 193 ALA A O 1
ATOM 1618 N N . LYS A 1 194 ? 0.953 -10.375 16.223 1.00 97.94 194 LYS A N 1
ATOM 1619 C CA . LYS A 1 194 ? 1.532 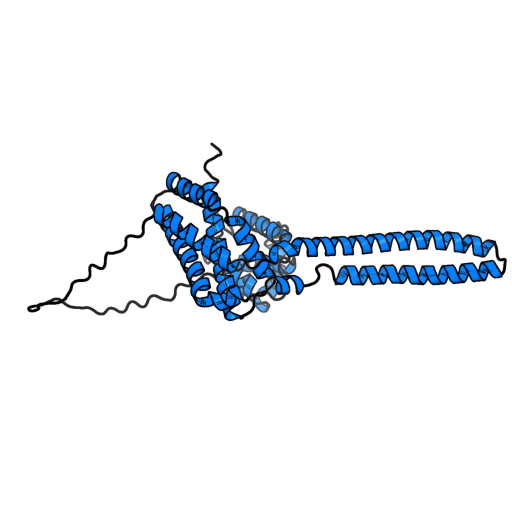-9.211 16.908 1.00 97.94 194 LYS A CA 1
ATOM 1620 C C . LYS A 1 194 ? 0.539 -8.057 16.998 1.00 97.94 194 LYS A C 1
ATOM 1622 O O . LYS A 1 194 ? 0.498 -7.379 18.018 1.00 97.94 194 LYS A O 1
ATOM 1627 N N . ILE A 1 195 ? -0.276 -7.855 15.965 1.00 97.81 195 ILE A N 1
ATOM 1628 C CA . ILE A 1 195 ? -1.362 -6.872 15.976 1.00 97.81 195 ILE A CA 1
ATOM 1629 C C . ILE A 1 195 ? -2.400 -7.254 17.022 1.00 97.81 195 ILE A C 1
ATOM 1631 O O . ILE A 1 195 ? -2.753 -6.407 17.826 1.00 97.81 195 ILE A O 1
ATOM 1635 N N . HIS A 1 196 ? -2.799 -8.524 17.102 1.00 98.00 196 HIS A N 1
ATOM 1636 C CA . HIS A 1 196 ? -3.692 -8.981 18.165 1.00 98.00 196 HIS A CA 1
ATOM 1637 C C . HIS A 1 196 ? -3.138 -8.649 19.565 1.00 98.00 196 HIS A C 1
ATOM 1639 O O . HIS A 1 196 ? -3.836 -8.049 20.377 1.00 98.00 196 HIS A O 1
ATOM 1645 N N . GLN A 1 197 ? -1.861 -8.954 19.832 1.00 97.88 197 GLN A N 1
ATOM 1646 C CA . GLN A 1 197 ? -1.206 -8.595 21.102 1.00 97.88 197 GLN A CA 1
ATOM 1647 C C . GLN A 1 197 ? -1.176 -7.078 21.348 1.00 97.88 197 GLN A C 1
ATOM 1649 O O . GLN A 1 197 ? -1.406 -6.620 22.472 1.00 97.88 197 GLN A O 1
ATOM 1654 N N . LEU A 1 198 ? -0.903 -6.295 20.302 1.00 97.50 198 LEU A N 1
ATOM 1655 C CA . LEU A 1 198 ? -0.922 -4.837 20.353 1.00 97.50 198 LEU A CA 1
ATOM 1656 C C . LEU A 1 198 ? -2.324 -4.321 20.707 1.00 97.50 198 LEU A C 1
ATOM 1658 O O . LEU A 1 198 ? -2.456 -3.500 21.611 1.00 97.50 198 LEU A O 1
ATOM 1662 N N . SER A 1 199 ? -3.367 -4.845 20.063 1.00 97.44 199 SER A N 1
ATOM 1663 C CA . SER A 1 199 ? -4.766 -4.496 20.317 1.00 97.44 199 SER A CA 1
ATOM 1664 C C . SER A 1 199 ? -5.194 -4.841 21.741 1.00 97.44 199 SER A C 1
ATOM 1666 O O . SER A 1 199 ? -5.774 -3.990 22.410 1.00 97.44 199 SER A O 1
ATOM 1668 N N . THR A 1 200 ? -4.829 -6.017 22.264 1.00 97.44 200 THR A N 1
ATOM 1669 C CA . THR A 1 200 ? -5.069 -6.369 23.677 1.00 97.44 200 THR A CA 1
ATOM 1670 C C . THR A 1 200 ? -4.362 -5.402 24.632 1.00 97.44 200 THR A C 1
ATOM 1672 O O . THR A 1 200 ? -4.918 -4.998 25.657 1.00 97.44 200 THR A O 1
ATOM 1675 N N . THR A 1 201 ? -3.142 -4.979 24.291 1.00 97.00 201 THR A N 1
ATOM 1676 C CA . THR A 1 201 ? -2.391 -4.006 25.099 1.00 97.00 201 THR A CA 1
ATOM 1677 C C . THR A 1 201 ? -3.072 -2.638 25.088 1.00 97.00 201 THR A C 1
ATOM 1679 O O . THR A 1 201 ? -3.259 -2.033 26.141 1.00 97.00 201 THR A O 1
ATOM 1682 N N . PHE A 1 202 ? -3.507 -2.162 23.920 1.00 95.50 202 PHE A N 1
ATOM 1683 C CA . PHE A 1 202 ? -4.250 -0.907 23.798 1.00 95.50 202 PHE A CA 1
ATOM 1684 C C . PHE A 1 202 ? -5.575 -0.943 24.551 1.00 95.50 202 PHE A C 1
ATOM 1686 O O . PHE A 1 202 ? -5.899 0.016 25.247 1.00 95.50 202 PHE A O 1
ATOM 1693 N N . GLN A 1 203 ? -6.307 -2.054 24.468 1.00 95.19 203 GLN A N 1
ATOM 1694 C CA . GLN A 1 203 ? -7.531 -2.265 25.236 1.00 95.19 203 GLN A CA 1
ATOM 1695 C C . GLN A 1 203 ? -7.260 -2.142 26.741 1.00 95.19 203 GLN A C 1
ATOM 1697 O O . GLN A 1 203 ? -7.982 -1.441 27.446 1.00 95.19 203 GLN A O 1
ATOM 1702 N N . THR A 1 204 ? -6.181 -2.765 27.223 1.00 94.44 204 THR A N 1
ATOM 1703 C CA . THR A 1 204 ? -5.770 -2.707 28.634 1.00 94.44 204 THR A CA 1
ATOM 1704 C C . THR A 1 204 ? -5.465 -1.273 29.072 1.00 94.44 204 THR A C 1
ATOM 1706 O O . THR A 1 204 ? -5.962 -0.837 30.108 1.00 94.44 204 THR A O 1
ATOM 1709 N N . ILE A 1 205 ? -4.716 -0.518 28.259 1.00 92.75 205 ILE A N 1
ATOM 1710 C CA . ILE A 1 205 ? -4.404 0.899 28.508 1.00 92.75 205 ILE A CA 1
ATOM 1711 C C . ILE A 1 205 ? -5.691 1.730 28.560 1.00 92.75 205 ILE A C 1
ATOM 1713 O O . ILE A 1 205 ? -5.920 2.472 29.512 1.00 92.75 205 ILE A O 1
ATOM 1717 N N . ILE A 1 206 ? -6.583 1.585 27.578 1.00 92.62 206 ILE A N 1
ATOM 1718 C CA . ILE A 1 206 ? -7.860 2.312 27.573 1.00 92.62 206 ILE A CA 1
ATOM 1719 C C . ILE A 1 206 ? -8.669 1.981 28.833 1.00 92.62 206 ILE A C 1
ATOM 1721 O O . ILE A 1 206 ? -9.196 2.881 29.485 1.00 92.62 206 ILE A O 1
ATOM 1725 N N . ASN A 1 207 ? -8.736 0.704 29.210 1.00 91.94 207 ASN A N 1
ATOM 1726 C CA . ASN A 1 207 ? -9.486 0.248 30.375 1.00 91.94 207 ASN A CA 1
ATOM 1727 C C . ASN A 1 207 ? -8.923 0.783 31.697 1.00 91.94 207 ASN A C 1
ATOM 1729 O O . ASN A 1 207 ? -9.712 1.024 32.608 1.00 91.94 207 ASN A O 1
ATOM 1733 N N . SER A 1 208 ? -7.610 1.025 31.810 1.00 92.12 208 SER A N 1
ATOM 1734 C CA . SER A 1 208 ? -7.043 1.631 33.023 1.00 92.12 208 SER A CA 1
ATOM 1735 C C . SER A 1 208 ? -7.444 3.094 33.220 1.00 92.12 208 SER A C 1
ATOM 1737 O O . SER A 1 208 ? -7.521 3.549 34.358 1.00 92.12 208 SER A O 1
ATOM 1739 N N . TYR A 1 209 ? -7.727 3.825 32.137 1.00 89.12 209 TYR A N 1
ATOM 1740 C CA . TYR A 1 209 ? -8.147 5.229 32.210 1.00 89.12 209 TYR A CA 1
ATOM 1741 C C . TYR A 1 209 ? -9.666 5.423 32.174 1.00 89.12 209 TYR A C 1
ATOM 1743 O O . TYR A 1 209 ? -10.179 6.378 32.753 1.00 89.12 209 TYR A O 1
ATOM 1751 N N . PHE A 1 210 ? -10.386 4.520 31.511 1.00 88.19 210 PHE A N 1
ATOM 1752 C CA . PHE A 1 210 ? -11.832 4.591 31.312 1.00 88.19 210 PHE A CA 1
ATOM 1753 C C . PHE A 1 210 ? -12.505 3.292 31.771 1.00 88.19 210 PHE A C 1
ATOM 1755 O O . PHE A 1 210 ? -13.078 2.601 30.938 1.00 88.19 210 PHE A O 1
ATOM 1762 N N . PRO A 1 211 ? -12.438 2.890 33.050 1.00 82.81 211 PRO A N 1
ATOM 1763 C CA . PRO A 1 211 ? -12.915 1.579 33.494 1.00 82.81 211 PRO A CA 1
ATOM 1764 C C . PRO A 1 211 ? -14.346 1.289 33.020 1.00 82.81 211 PRO A C 1
ATOM 1766 O O . PRO A 1 211 ? -15.235 2.135 33.130 1.00 82.81 211 PRO A O 1
ATOM 1769 N N . VAL A 1 212 ? -14.560 0.097 32.455 1.00 73.81 212 VAL A N 1
ATOM 1770 C CA . VAL A 1 212 ? -15.906 -0.367 32.096 1.00 73.81 212 VAL A CA 1
ATOM 1771 C C . VAL A 1 212 ? -16.657 -0.593 33.403 1.00 73.81 212 VAL A C 1
ATOM 1773 O O . VAL A 1 212 ? -16.183 -1.342 34.257 1.00 73.81 212 VAL A O 1
ATOM 1776 N N . GLN A 1 213 ? -17.809 0.055 33.574 1.00 58.41 213 GLN A N 1
ATOM 1777 C CA . GLN A 1 213 ? -18.736 -0.299 34.643 1.00 58.41 213 GLN A CA 1
ATOM 1778 C C . GLN A 1 213 ? -19.270 -1.688 34.303 1.00 58.41 213 GLN A C 1
ATOM 1780 O O . GLN A 1 213 ? -20.155 -1.838 33.467 1.00 58.41 213 GLN A O 1
ATOM 1785 N N . GLN A 1 214 ? -18.657 -2.721 34.872 1.00 47.69 214 GLN A N 1
ATOM 1786 C CA . GLN A 1 214 ? -19.284 -4.028 34.900 1.00 47.69 214 GLN A CA 1
ATOM 1787 C C . GLN A 1 214 ? -20.480 -3.870 35.828 1.00 47.69 214 GLN A C 1
ATOM 1789 O O . GLN A 1 214 ? -20.299 -3.669 37.029 1.00 47.69 214 GLN A O 1
ATOM 1794 N N . GLU A 1 215 ? -21.692 -3.908 35.277 1.00 38.69 215 GLU A N 1
ATOM 1795 C CA . GLU A 1 215 ? -22.845 -4.286 36.079 1.00 38.69 215 GLU A CA 1
ATOM 1796 C C . GLU A 1 215 ? -22.490 -5.644 36.678 1.00 38.69 215 GLU A C 1
ATOM 1798 O O . GLU A 1 215 ? -22.391 -6.658 35.984 1.00 38.69 215 GLU A O 1
ATOM 1803 N N . THR A 1 216 ? -22.161 -5.633 37.965 1.00 28.31 216 THR A N 1
ATOM 1804 C CA . THR A 1 216 ? -22.066 -6.829 38.777 1.00 28.31 216 THR A CA 1
ATOM 1805 C C . THR A 1 216 ? -23.412 -7.516 38.665 1.00 28.31 216 THR A C 1
ATOM 1807 O O . THR A 1 216 ? -24.372 -7.132 39.327 1.00 28.31 216 THR A O 1
ATOM 1810 N N . VAL A 1 217 ? -23.484 -8.528 37.804 1.00 33.03 217 VAL A N 1
ATOM 1811 C CA . VAL A 1 217 ? -24.508 -9.559 37.889 1.00 33.03 217 VAL A CA 1
ATOM 1812 C C . VAL A 1 217 ? -24.194 -10.320 39.173 1.00 33.03 217 VAL A C 1
ATOM 1814 O O . VAL A 1 217 ? -23.515 -11.347 39.169 1.00 33.03 217 VAL A O 1
ATOM 1817 N N . GLU A 1 218 ? -24.606 -9.748 40.306 1.00 31.30 218 GLU A N 1
ATOM 1818 C CA . GLU A 1 218 ? -24.737 -10.493 41.545 1.00 31.30 218 GLU A CA 1
ATOM 1819 C C . GLU A 1 218 ? -25.670 -11.657 41.240 1.00 31.30 218 GLU A C 1
ATOM 1821 O O . GLU A 1 218 ? -26.821 -11.483 40.851 1.00 31.30 218 GLU A O 1
ATOM 1826 N N . SER A 1 219 ? -25.120 -12.858 41.336 1.00 30.02 219 SER A N 1
ATOM 1827 C CA . SER A 1 219 ? -25.877 -14.094 41.247 1.00 30.02 219 SER A CA 1
ATOM 1828 C C . SER A 1 219 ? -26.634 -14.274 42.565 1.00 30.02 219 SER A C 1
ATOM 1830 O O . SER A 1 219 ? -25.967 -14.369 43.597 1.00 30.02 219 SER A O 1
ATOM 1832 N N . PRO A 1 220 ? -27.972 -14.392 42.590 1.00 33.47 220 PRO A N 1
ATOM 1833 C CA . PRO A 1 220 ? -28.662 -14.912 43.755 1.00 33.47 220 PRO A CA 1
ATOM 1834 C C . PRO A 1 220 ? -28.961 -16.396 43.525 1.00 33.47 220 PRO A C 1
ATOM 1836 O O . PRO A 1 220 ? -29.610 -16.790 42.556 1.00 33.47 220 PRO A O 1
ATOM 1839 N N . THR A 1 221 ? -28.473 -17.233 44.434 1.00 30.77 221 THR A N 1
ATOM 1840 C CA . THR A 1 221 ? -29.006 -18.579 44.676 1.00 30.77 221 THR A CA 1
ATOM 1841 C C . THR A 1 221 ? -30.511 -18.532 44.986 1.00 30.77 221 THR A C 1
ATOM 1843 O O . THR A 1 221 ? -30.972 -17.541 45.555 1.00 30.77 221 THR A O 1
ATOM 1846 N N . PRO A 1 222 ? -31.272 -19.586 44.639 1.00 35.88 222 PRO A N 1
ATOM 1847 C CA . PRO A 1 222 ? -32.728 -19.585 44.710 1.00 35.88 222 PRO A CA 1
ATOM 1848 C C . PRO A 1 222 ? -33.208 -19.870 46.135 1.00 35.88 222 PRO A C 1
ATOM 1850 O O . PRO A 1 222 ? -32.648 -20.744 46.789 1.00 35.88 222 PRO A O 1
ATOM 1853 N N . ASP A 1 223 ? -34.239 -19.156 46.593 1.00 26.80 223 ASP A N 1
ATOM 1854 C CA . ASP A 1 223 ? -35.460 -19.780 47.124 1.00 26.80 223 ASP A CA 1
ATOM 1855 C C . ASP A 1 223 ? -36.495 -18.744 47.620 1.00 26.80 223 ASP A C 1
ATOM 1857 O O . ASP A 1 223 ? -36.160 -17.795 48.326 1.00 26.80 223 ASP A O 1
ATOM 1861 N N . ILE A 1 224 ? -37.765 -19.045 47.296 1.00 32.94 224 ILE A N 1
ATOM 1862 C CA . ILE A 1 224 ? -39.047 -18.549 47.851 1.00 32.94 224 ILE A CA 1
ATOM 1863 C C . ILE A 1 224 ? -39.728 -17.359 47.127 1.00 32.94 224 ILE A C 1
ATOM 1865 O O . ILE A 1 224 ? -39.463 -16.189 47.383 1.00 32.94 224 ILE A O 1
ATOM 1869 N N . GLU A 1 225 ? -40.711 -17.706 46.288 1.00 28.88 225 GLU A N 1
ATOM 1870 C CA . GLU A 1 225 ? -41.956 -16.953 45.996 1.00 28.88 225 GLU A CA 1
ATOM 1871 C C . GLU A 1 225 ? -43.052 -17.352 47.031 1.00 28.88 225 GLU A C 1
ATOM 1873 O O . GLU A 1 225 ? -42.857 -18.400 47.661 1.00 28.88 225 GLU A O 1
ATOM 1878 N N . PRO A 1 226 ? -44.212 -16.651 47.209 1.00 38.66 226 PRO A N 1
ATOM 1879 C CA . PRO A 1 226 ? -44.974 -15.902 46.184 1.00 38.66 226 PRO A CA 1
ATOM 1880 C C . PRO A 1 226 ? -45.741 -14.617 46.642 1.00 38.66 226 PRO A C 1
ATOM 1882 O O . PRO A 1 226 ? -45.705 -14.232 47.807 1.00 38.66 226 PRO A O 1
ATOM 1885 N N . GLU A 1 227 ? -46.506 -14.055 45.681 1.00 26.12 227 GLU A N 1
ATOM 1886 C CA . GLU A 1 227 ? -47.656 -13.103 45.762 1.00 26.12 227 GLU A CA 1
ATOM 1887 C C . GLU A 1 227 ? -47.330 -11.588 45.764 1.00 26.12 227 GLU A C 1
ATOM 1889 O O . GLU A 1 227 ? -46.464 -11.139 46.499 1.00 26.12 227 GLU A O 1
ATOM 1894 N N . GLU A 1 228 ? -47.968 -10.664 45.023 1.00 26.44 228 GLU A N 1
ATOM 1895 C CA . GLU A 1 228 ? -49.014 -10.618 43.980 1.00 26.44 228 GLU A CA 1
ATOM 1896 C C . GLU A 1 228 ? -48.976 -9.201 43.310 1.00 26.44 228 GLU A C 1
ATOM 1898 O O . GLU A 1 228 ? -48.883 -8.216 44.030 1.00 26.44 228 GLU A O 1
ATOM 1903 N N . LYS A 1 229 ? -49.050 -9.134 41.956 1.00 25.61 229 LYS A N 1
ATOM 1904 C CA . LYS A 1 229 ? -49.596 -8.130 40.966 1.00 25.61 229 LYS A CA 1
ATOM 1905 C C . LYS A 1 229 ? -49.735 -6.604 41.284 1.00 25.61 229 LYS A C 1
ATOM 1907 O O . LYS A 1 229 ? -49.891 -6.239 42.437 1.00 25.61 229 LYS A O 1
ATOM 1912 N N . PRO A 1 230 ? -49.951 -5.693 40.284 1.00 32.62 230 PRO A N 1
ATOM 1913 C CA . PRO A 1 230 ? -49.845 -5.762 38.805 1.00 32.62 230 PRO A CA 1
ATOM 1914 C C . PRO A 1 230 ? -49.074 -4.555 38.177 1.00 32.62 230 PRO A C 1
ATOM 1916 O O . PRO A 1 230 ? -48.673 -3.643 38.887 1.00 32.62 230 PRO A O 1
ATOM 1919 N N . ILE A 1 231 ? -48.921 -4.507 36.840 1.00 24.64 231 ILE A N 1
ATOM 1920 C CA . ILE A 1 231 ? -49.350 -3.405 35.930 1.00 24.64 231 ILE A CA 1
ATOM 1921 C C . ILE A 1 231 ? -48.790 -3.651 34.507 1.00 24.64 231 ILE A C 1
ATOM 1923 O O . ILE A 1 231 ? -47.595 -3.578 34.259 1.00 24.64 231 ILE A O 1
ATOM 1927 N N . THR A 1 232 ? -49.723 -3.963 33.605 1.00 24.83 232 THR A N 1
ATOM 1928 C CA . THR A 1 232 ? -49.849 -3.566 32.188 1.00 24.83 232 THR A CA 1
ATOM 1929 C C . THR A 1 232 ? -48.586 -3.420 31.321 1.00 24.83 232 THR A C 1
ATOM 1931 O O . THR A 1 232 ? -47.972 -2.359 31.269 1.00 24.83 232 THR A O 1
ATOM 1934 N N . GLU A 1 233 ? -48.305 -4.442 30.508 1.00 28.12 233 GLU A N 1
ATOM 1935 C CA . GLU A 1 233 ? -47.383 -4.375 29.369 1.00 28.12 233 GLU A CA 1
ATOM 1936 C C . GLU A 1 233 ? -48.131 -3.933 28.099 1.00 28.12 233 GLU A C 1
ATOM 1938 O O . GLU A 1 233 ? -49.062 -4.593 27.632 1.00 28.12 233 GLU A O 1
ATOM 1943 N N . GLN A 1 234 ? -47.718 -2.788 27.555 1.00 25.81 234 GLN A N 1
ATOM 1944 C CA . GLN A 1 234 ? -47.971 -2.382 26.177 1.00 25.81 234 GLN A CA 1
ATOM 1945 C C . GLN A 1 234 ? -46.809 -2.905 25.328 1.00 25.81 234 GLN A C 1
ATOM 1947 O O . GLN A 1 234 ? -45.664 -2.504 25.522 1.00 25.81 234 GLN A O 1
ATOM 1952 N N . LEU A 1 235 ? -47.104 -3.802 24.390 1.00 25.97 235 LEU A N 1
ATOM 1953 C CA . LEU A 1 235 ? -46.190 -4.167 23.313 1.00 25.97 235 LEU A CA 1
ATOM 1954 C C . LEU A 1 235 ? -46.333 -3.120 22.203 1.00 25.97 235 LEU A C 1
ATOM 1956 O O . LEU A 1 235 ? -47.283 -3.175 21.425 1.00 25.97 235 LEU A O 1
ATOM 1960 N N . GLU A 1 236 ? -45.396 -2.176 22.136 1.00 27.69 236 GLU A N 1
ATOM 1961 C CA . GLU A 1 236 ? -45.178 -1.359 20.942 1.00 27.69 236 GLU A CA 1
ATOM 1962 C C . GLU A 1 236 ? -43.912 -1.820 20.215 1.00 27.69 236 GLU A C 1
ATOM 1964 O O . GLU A 1 236 ? -42.791 -1.780 20.727 1.00 27.69 236 GLU A O 1
ATOM 1969 N N . GLU A 1 237 ? -44.139 -2.272 18.984 1.00 31.78 237 GLU A N 1
ATOM 1970 C CA . GLU A 1 237 ? -43.148 -2.506 17.945 1.00 31.78 237 GLU A CA 1
ATOM 1971 C C . GLU A 1 237 ? -42.275 -1.264 17.729 1.00 31.78 237 GLU A C 1
ATOM 1973 O O . GLU A 1 237 ? -42.735 -0.247 17.213 1.00 31.78 237 GLU A O 1
ATOM 1978 N N . ASN A 1 238 ? -40.976 -1.368 18.009 1.00 27.03 238 ASN A N 1
ATOM 1979 C CA . ASN A 1 238 ? -39.990 -0.418 17.501 1.00 27.03 238 ASN A CA 1
ATOM 1980 C C . ASN A 1 238 ? -39.153 -1.066 16.396 1.00 27.03 238 ASN A C 1
ATOM 1982 O O . ASN A 1 238 ? -38.037 -1.543 16.598 1.00 27.03 238 ASN A O 1
ATOM 1986 N N . ASN A 1 239 ? -39.714 -1.022 15.187 1.00 34.69 239 ASN A N 1
ATOM 1987 C CA . ASN A 1 239 ? -38.971 -1.099 13.937 1.00 34.69 239 ASN A CA 1
ATOM 1988 C C . ASN A 1 239 ? -38.016 0.105 13.835 1.00 34.69 239 ASN A C 1
ATOM 1990 O O . ASN A 1 239 ? -38.429 1.197 13.441 1.00 34.69 239 ASN A O 1
ATOM 1994 N N . LYS A 1 240 ? -36.726 -0.083 14.138 1.00 30.44 240 LYS A N 1
ATOM 1995 C CA . LYS A 1 240 ? -35.669 0.869 13.757 1.00 30.44 240 LYS A CA 1
ATOM 1996 C C . LYS A 1 240 ? -34.903 0.309 12.548 1.00 30.44 240 LYS A C 1
ATOM 1998 O O . LYS A 1 240 ? -34.437 -0.826 12.615 1.00 30.44 240 LYS A O 1
ATOM 2003 N N . PRO A 1 241 ? -34.786 1.055 11.432 1.00 29.27 241 PRO A N 1
ATOM 2004 C CA . PRO A 1 241 ? -34.164 0.553 10.210 1.00 29.27 241 PRO A CA 1
ATOM 2005 C C . PRO A 1 241 ? -32.654 0.307 10.387 1.00 29.27 241 PRO A C 1
ATOM 2007 O O . PRO A 1 241 ? -32.034 0.907 11.272 1.00 29.27 241 PRO A O 1
ATOM 2010 N N . PRO A 1 242 ? -32.038 -0.536 9.533 1.00 27.69 242 PRO A N 1
ATOM 2011 C CA . PRO A 1 242 ? -30.628 -0.883 9.642 1.00 27.69 242 PRO A CA 1
ATOM 2012 C C . PRO A 1 242 ? -29.758 0.370 9.526 1.00 27.69 242 PRO A C 1
ATOM 2014 O O . PRO A 1 242 ? -29.910 1.163 8.590 1.00 27.69 242 PRO A O 1
ATOM 2017 N N . ILE A 1 243 ? -28.827 0.533 10.467 1.00 29.75 243 ILE A N 1
ATOM 2018 C CA . ILE A 1 243 ? -27.795 1.570 10.432 1.00 29.75 243 ILE A CA 1
ATOM 2019 C C . ILE A 1 243 ? -27.051 1.441 9.100 1.00 29.75 243 ILE A C 1
ATOM 2021 O O . ILE A 1 243 ? -26.386 0.444 8.824 1.00 29.75 243 ILE A O 1
ATOM 2025 N N . THR A 1 244 ? -27.208 2.445 8.240 1.00 27.94 244 THR A N 1
ATOM 2026 C CA . THR A 1 244 ? -26.581 2.483 6.920 1.00 27.94 244 THR A CA 1
ATOM 2027 C C . THR A 1 244 ? -25.097 2.786 7.105 1.00 27.94 244 THR A C 1
ATOM 2029 O O . THR A 1 244 ? -24.709 3.938 7.292 1.00 27.94 244 THR A O 1
ATOM 2032 N N . VAL A 1 245 ? -24.263 1.745 7.101 1.00 33.88 245 VAL A N 1
ATOM 2033 C CA . VAL A 1 245 ? -22.800 1.872 7.090 1.00 33.88 245 VAL A CA 1
ATOM 2034 C C . VAL A 1 245 ? -22.414 2.688 5.854 1.00 33.88 245 VAL A C 1
ATOM 2036 O O . VAL A 1 245 ? -22.687 2.270 4.727 1.00 33.88 245 VAL A O 1
ATOM 2039 N N . LYS A 1 246 ? -21.836 3.883 6.046 1.00 38.72 246 LYS A N 1
ATOM 2040 C CA . LYS A 1 246 ? -21.309 4.675 4.928 1.00 38.72 246 LYS A CA 1
ATOM 2041 C C . LYS A 1 246 ? -20.151 3.880 4.298 1.00 38.72 246 LYS A C 1
ATOM 2043 O O . LYS A 1 246 ? -19.201 3.566 5.011 1.00 38.72 246 LYS A O 1
ATOM 2048 N N . PRO A 1 247 ? -20.211 3.537 3.005 1.00 41.75 247 PRO A N 1
ATOM 2049 C CA . PRO A 1 247 ? -19.135 2.816 2.330 1.00 41.75 247 PRO A CA 1
ATOM 2050 C C . PRO A 1 247 ? -17.849 3.655 2.312 1.00 41.75 247 PRO A C 1
ATOM 2052 O O . PRO A 1 247 ? -17.841 4.776 1.802 1.00 41.75 247 PRO A O 1
ATOM 2055 N N . ILE A 1 248 ? -16.773 3.107 2.879 1.00 54.75 248 ILE A N 1
ATOM 2056 C CA . ILE A 1 248 ? -15.445 3.727 2.907 1.00 54.75 248 ILE A CA 1
ATOM 2057 C C . ILE A 1 248 ? -14.761 3.371 1.586 1.00 54.75 248 ILE A C 1
ATOM 2059 O O . ILE A 1 248 ? -14.457 2.209 1.327 1.00 54.75 248 ILE A O 1
ATOM 2063 N N . ILE A 1 249 ? -14.599 4.358 0.707 1.00 65.50 249 ILE A N 1
ATOM 2064 C CA . ILE A 1 249 ? -13.833 4.218 -0.532 1.00 65.50 249 ILE A CA 1
ATOM 2065 C C . ILE A 1 249 ? -12.584 5.065 -0.368 1.00 65.50 249 ILE A C 1
ATOM 2067 O O . ILE A 1 249 ? -12.683 6.283 -0.230 1.00 65.50 249 ILE A O 1
ATOM 2071 N N . GLU A 1 250 ? -11.425 4.419 -0.369 1.00 67.88 250 GLU A N 1
ATOM 2072 C CA . GLU A 1 250 ? -10.149 5.116 -0.271 1.00 67.88 250 GLU A CA 1
ATOM 2073 C C . GLU A 1 250 ? -9.805 5.806 -1.606 1.00 67.88 250 GLU A C 1
ATOM 2075 O O . GLU A 1 250 ? -10.186 5.313 -2.680 1.00 67.88 250 GLU A O 1
ATOM 2080 N N . PRO A 1 251 ? -9.118 6.965 -1.587 1.00 76.19 251 PRO A N 1
ATOM 2081 C CA . PRO A 1 251 ? -8.790 7.706 -2.802 1.00 76.19 251 PRO A CA 1
ATOM 2082 C C . PRO A 1 251 ? -8.015 6.888 -3.844 1.00 76.19 251 PRO A C 1
ATOM 2084 O O . PRO A 1 251 ? -8.305 6.969 -5.035 1.00 76.19 251 PRO A O 1
ATOM 2087 N N . ASP A 1 252 ? -7.076 6.048 -3.430 1.00 69.88 252 ASP A N 1
ATOM 2088 C CA . ASP A 1 252 ? -6.276 5.190 -4.315 1.00 69.88 252 ASP A CA 1
ATOM 2089 C C . ASP A 1 252 ? -7.109 4.128 -5.067 1.00 69.88 252 ASP A C 1
ATOM 2091 O O . ASP A 1 252 ? -6.725 3.665 -6.143 1.00 69.88 252 ASP A O 1
ATOM 2095 N N . MET A 1 253 ? -8.307 3.793 -4.572 1.00 75.12 253 MET A N 1
ATOM 2096 C CA . MET A 1 253 ? -9.237 2.874 -5.237 1.00 75.12 253 MET A CA 1
ATOM 2097 C C . MET A 1 253 ? -9.910 3.485 -6.472 1.00 75.12 253 MET A C 1
ATOM 2099 O O . MET A 1 253 ? -10.472 2.747 -7.300 1.00 75.12 253 MET A O 1
ATOM 2103 N N . ILE A 1 254 ? -9.913 4.817 -6.577 1.00 89.19 254 ILE A N 1
ATOM 2104 C CA . ILE A 1 254 ? -10.604 5.554 -7.637 1.00 89.19 254 ILE A CA 1
ATOM 2105 C C . ILE A 1 254 ? -9.698 6.519 -8.397 1.00 89.19 254 ILE A C 1
ATOM 2107 O O . ILE A 1 254 ? -9.916 6.658 -9.595 1.00 89.19 254 ILE A O 1
ATOM 2111 N N . PHE A 1 255 ? -8.700 7.150 -7.775 1.00 89.44 255 PHE A N 1
ATOM 2112 C CA . PHE A 1 255 ? -7.784 8.102 -8.409 1.00 89.44 255 PHE A CA 1
ATOM 2113 C C . PHE A 1 255 ? -6.605 7.384 -9.080 1.00 89.44 255 PHE A C 1
ATOM 2115 O O . PHE A 1 255 ? -6.162 6.328 -8.642 1.00 89.44 255 PHE A O 1
ATOM 2122 N N . ARG A 1 256 ? -6.083 7.944 -10.179 1.00 80.38 256 ARG A N 1
ATOM 2123 C CA . ARG A 1 256 ? -4.971 7.334 -10.937 1.00 80.38 256 ARG A CA 1
ATOM 2124 C C . ARG A 1 256 ? -3.619 7.409 -10.237 1.00 80.38 256 ARG A C 1
ATOM 2126 O O . ARG A 1 256 ? -2.743 6.605 -10.543 1.00 80.38 256 ARG A O 1
ATOM 2133 N N . SER A 1 257 ? -3.424 8.416 -9.396 1.00 82.00 257 SER A N 1
ATOM 2134 C CA . SER A 1 257 ? -2.191 8.650 -8.651 1.00 82.00 257 SER A CA 1
ATOM 2135 C C . SER A 1 257 ? -2.452 9.586 -7.477 1.00 82.00 257 SER A C 1
ATOM 2137 O O . SER A 1 257 ? -3.408 10.369 -7.499 1.00 82.00 257 SER A O 1
ATOM 2139 N N . ASP A 1 258 ? -1.546 9.575 -6.503 1.00 72.62 258 ASP A N 1
ATOM 2140 C CA . ASP A 1 258 ? -1.565 10.515 -5.378 1.00 72.62 258 ASP A CA 1
ATOM 2141 C C . ASP A 1 258 ? -1.501 11.970 -5.855 1.00 72.62 258 ASP A C 1
ATOM 2143 O O . ASP A 1 258 ? -2.139 12.850 -5.285 1.00 72.62 258 ASP A O 1
ATOM 2147 N N . GLU A 1 259 ? -0.791 12.235 -6.958 1.00 85.56 259 GLU A N 1
ATOM 2148 C CA . GLU A 1 259 ? -0.744 13.567 -7.562 1.00 85.56 259 GLU A CA 1
ATOM 2149 C C . GLU A 1 259 ? -2.129 14.021 -8.048 1.00 85.56 259 GLU A C 1
ATOM 2151 O O . GLU A 1 259 ? -2.506 15.173 -7.832 1.00 85.56 259 GLU A O 1
ATOM 2156 N N . MET A 1 260 ? -2.911 13.127 -8.664 1.00 89.75 260 MET A N 1
ATOM 2157 C CA . MET A 1 260 ? -4.276 13.445 -9.096 1.00 89.75 260 MET A CA 1
ATOM 2158 C C . MET A 1 260 ? -5.201 13.670 -7.904 1.00 89.75 260 MET A C 1
ATOM 2160 O O . MET A 1 260 ? -6.026 14.581 -7.941 1.00 89.75 260 MET A O 1
ATOM 2164 N N . TYR A 1 261 ? -5.028 12.912 -6.821 1.00 90.75 261 TYR A N 1
ATOM 2165 C CA . TYR A 1 261 ? -5.783 13.147 -5.596 1.00 90.75 261 TYR A CA 1
ATOM 2166 C C . TYR A 1 261 ? -5.428 14.495 -4.945 1.00 90.75 261 TYR A C 1
ATOM 2168 O O . TYR A 1 261 ? -6.322 15.268 -4.607 1.00 90.75 261 TYR A O 1
ATOM 2176 N N . LEU A 1 262 ? -4.142 14.849 -4.867 1.00 86.81 262 LEU A N 1
ATOM 2177 C CA . LEU A 1 262 ? -3.690 16.155 -4.367 1.00 86.81 262 LEU A CA 1
ATOM 2178 C C . LEU A 1 262 ? -4.202 17.318 -5.232 1.00 86.81 262 LEU A C 1
ATOM 2180 O O . LEU A 1 262 ? -4.555 18.377 -4.711 1.00 86.81 262 LEU A O 1
ATOM 2184 N N . ARG A 1 263 ? -4.252 17.151 -6.561 1.00 93.44 263 ARG A N 1
ATOM 2185 C CA . ARG A 1 263 ? -4.864 18.139 -7.466 1.00 93.44 263 ARG A CA 1
ATOM 2186 C C . ARG A 1 263 ? -6.367 18.258 -7.223 1.00 93.44 263 ARG A C 1
ATOM 2188 O O . ARG A 1 263 ? -6.870 19.372 -7.128 1.00 93.44 263 ARG A O 1
ATOM 2195 N N . PHE A 1 264 ? -7.059 17.136 -7.035 1.00 96.44 264 PHE A N 1
ATOM 2196 C CA . PHE A 1 264 ? -8.479 17.121 -6.695 1.00 96.44 264 PHE A CA 1
ATOM 2197 C C . PHE A 1 264 ? -8.751 17.848 -5.373 1.00 96.44 264 PHE A C 1
ATOM 2199 O O . PHE A 1 264 ? -9.652 18.678 -5.323 1.00 96.44 264 PHE A O 1
ATOM 2206 N N . GLN A 1 265 ? -7.940 17.631 -4.336 1.00 93.44 265 GLN A N 1
ATOM 2207 C CA . GLN A 1 265 ? -8.084 18.343 -3.063 1.00 93.44 265 GLN A CA 1
ATOM 2208 C C . GLN A 1 265 ? -7.964 19.864 -3.235 1.00 93.44 265 GLN A C 1
ATOM 2210 O O . GLN A 1 265 ? -8.686 20.615 -2.589 1.00 93.44 265 GLN A O 1
ATOM 2215 N N . LYS A 1 266 ? -7.111 20.345 -4.150 1.00 95.56 266 LYS A N 1
ATOM 2216 C CA . LYS A 1 266 ? -7.041 21.782 -4.478 1.00 95.56 266 LYS A CA 1
ATOM 2217 C C . LYS A 1 266 ? -8.317 22.284 -5.157 1.00 95.56 266 LYS A C 1
ATOM 2219 O O . LYS A 1 266 ? -8.760 23.390 -4.857 1.00 95.56 266 LYS A O 1
ATOM 2224 N N . LEU A 1 267 ? -8.909 21.488 -6.050 1.00 96.56 267 LEU A N 1
ATOM 2225 C CA . LEU A 1 267 ? -10.204 21.805 -6.665 1.00 96.56 267 LEU A CA 1
ATOM 2226 C C . LEU A 1 267 ? -11.331 21.804 -5.625 1.00 96.56 267 LEU A C 1
ATOM 2228 O O . LEU A 1 267 ? -12.209 22.654 -5.676 1.00 96.56 267 LEU A O 1
ATOM 2232 N N . GLU A 1 268 ? -11.274 20.908 -4.644 1.00 94.69 268 GLU A N 1
ATOM 2233 C CA . GLU A 1 268 ? -12.230 20.845 -3.540 1.00 94.69 268 GLU A CA 1
ATOM 2234 C C . GLU A 1 268 ? -12.147 22.069 -2.622 1.00 94.69 268 GLU A C 1
ATOM 2236 O O . GLU A 1 268 ? -13.173 22.652 -2.288 1.00 94.69 268 GLU A O 1
ATOM 2241 N N . GLN A 1 269 ? -10.939 22.534 -2.291 1.00 92.06 269 GLN A N 1
ATOM 2242 C CA . GLN A 1 269 ? -10.772 23.802 -1.570 1.00 92.06 269 GLN A CA 1
ATOM 2243 C C . GLN A 1 269 ? -11.363 24.983 -2.350 1.00 92.06 269 GLN A C 1
ATOM 2245 O O . GLN A 1 269 ? -11.943 25.896 -1.763 1.00 92.06 269 GLN A O 1
ATOM 2250 N N . LYS A 1 270 ? -11.271 24.949 -3.684 1.00 95.50 270 LYS A N 1
ATOM 2251 C CA . LYS A 1 270 ? -11.915 25.950 -4.534 1.00 95.50 270 LYS A CA 1
ATOM 2252 C C . LYS A 1 270 ? -13.446 25.834 -4.514 1.00 95.50 270 LYS A C 1
ATOM 2254 O O . LYS A 1 270 ? -14.109 26.857 -4.398 1.00 95.50 270 LYS A O 1
ATOM 2259 N N . LEU A 1 271 ? -14.006 24.621 -4.518 1.00 95.75 271 LEU A N 1
ATOM 2260 C CA . LEU A 1 271 ? -15.452 24.406 -4.350 1.00 95.75 271 LEU A CA 1
ATOM 2261 C C . LEU A 1 271 ? -15.980 24.970 -3.021 1.00 95.75 271 LEU A C 1
ATOM 2263 O O . LEU A 1 271 ? -17.107 25.463 -2.983 1.00 95.75 271 LEU A O 1
ATOM 2267 N N . ILE A 1 272 ? -15.185 24.923 -1.946 1.00 92.44 272 ILE A N 1
ATOM 2268 C CA . ILE A 1 272 ? -15.523 25.568 -0.666 1.00 92.44 272 ILE A CA 1
ATOM 2269 C C . ILE A 1 272 ? -15.512 27.095 -0.822 1.00 92.44 272 ILE A C 1
ATOM 2271 O O . ILE A 1 272 ? -16.476 27.763 -0.449 1.00 92.44 272 ILE A O 1
ATOM 2275 N N . ALA A 1 273 ? -14.455 27.655 -1.420 1.00 93.75 273 ALA A N 1
ATOM 2276 C CA . ALA A 1 273 ? -14.332 29.098 -1.643 1.00 93.75 273 ALA A CA 1
ATOM 2277 C C . ALA A 1 273 ? -15.484 29.665 -2.495 1.00 93.75 273 ALA A C 1
ATOM 2279 O O . ALA A 1 273 ? -16.033 30.723 -2.179 1.00 93.75 273 ALA A O 1
ATOM 2280 N N . ASP A 1 274 ? -15.900 28.917 -3.517 1.00 94.06 274 ASP A N 1
ATOM 2281 C CA . ASP A 1 274 ? -16.992 29.273 -4.425 1.00 94.06 274 ASP A CA 1
ATOM 2282 C C . ASP A 1 274 ? -18.379 28.869 -3.882 1.00 94.06 274 ASP A C 1
ATOM 2284 O O . ASP A 1 274 ? -19.391 29.046 -4.560 1.00 94.06 274 ASP A O 1
ATOM 2288 N N . LYS A 1 275 ? -18.445 28.373 -2.636 1.00 92.62 275 LYS A N 1
ATOM 2289 C CA . LYS A 1 275 ? -19.672 28.033 -1.892 1.00 92.62 275 LYS A CA 1
ATOM 2290 C C . LYS A 1 275 ? -20.519 26.913 -2.506 1.00 92.62 275 LYS A C 1
ATOM 2292 O O . LYS A 1 275 ? -21.727 26.848 -2.273 1.00 92.62 275 LYS A O 1
ATOM 2297 N N . TYR A 1 276 ? -19.896 26.000 -3.246 1.00 93.81 276 TYR A N 1
ATOM 2298 C CA . TYR A 1 276 ? -20.519 24.724 -3.607 1.00 93.81 276 TYR A CA 1
ATOM 2299 C C . TYR A 1 276 ? -20.515 23.741 -2.426 1.00 93.81 276 TYR A C 1
ATOM 2301 O O . TYR A 1 276 ? -21.476 22.985 -2.249 1.00 93.81 276 TYR A O 1
ATOM 2309 N N . LEU A 1 277 ? -19.456 23.791 -1.610 1.00 94.56 277 LEU A N 1
ATOM 2310 C CA . LEU A 1 277 ? -19.249 22.991 -0.400 1.00 94.56 277 LEU A CA 1
ATOM 2311 C C . LEU A 1 277 ? -19.164 23.879 0.851 1.00 94.56 277 LEU A C 1
ATOM 2313 O O . LEU A 1 277 ? -18.747 25.034 0.761 1.00 94.56 277 LEU A O 1
ATOM 2317 N N . ASP A 1 278 ? -19.525 23.330 2.012 1.00 86.19 278 ASP A N 1
ATOM 2318 C CA . ASP A 1 278 ? -19.193 23.920 3.317 1.00 86.19 278 ASP A CA 1
ATOM 2319 C C . ASP A 1 278 ? -17.845 23.400 3.865 1.00 86.19 278 ASP A C 1
ATOM 2321 O O . ASP A 1 278 ? -17.199 22.532 3.274 1.00 86.19 278 ASP A O 1
ATOM 2325 N N . GLU A 1 279 ? -17.409 23.927 5.014 1.00 82.62 279 GLU A N 1
ATOM 2326 C CA . GLU A 1 279 ? -16.154 23.529 5.680 1.00 82.62 279 GLU A CA 1
ATOM 2327 C C . GLU A 1 279 ? -16.131 22.053 6.117 1.00 82.62 279 GLU A C 1
ATOM 2329 O O . GLU A 1 279 ? -15.062 21.467 6.275 1.00 82.62 279 GLU A O 1
ATOM 2334 N N . ASN A 1 280 ? -17.305 21.431 6.264 1.00 80.00 280 ASN A N 1
ATOM 2335 C CA . ASN A 1 280 ? -17.470 20.014 6.585 1.00 80.00 280 ASN A CA 1
ATOM 2336 C C . ASN A 1 280 ? -17.634 19.148 5.323 1.00 80.00 280 ASN A C 1
ATOM 2338 O O . ASN A 1 280 ? -17.994 17.974 5.425 1.00 80.00 280 ASN A O 1
ATOM 2342 N N . LEU A 1 281 ? -17.375 19.722 4.142 1.00 86.56 281 LEU A N 1
ATOM 2343 C CA . LEU A 1 281 ? -17.533 19.113 2.825 1.00 86.56 281 LEU A CA 1
ATOM 2344 C C . LEU A 1 281 ? -18.969 18.724 2.471 1.00 86.56 281 LEU A C 1
ATOM 2346 O O . LEU A 1 281 ? -19.161 17.943 1.551 1.00 86.56 281 LEU A O 1
ATOM 2350 N N . ASN A 1 282 ? -20.003 19.258 3.113 1.00 88.69 282 ASN A N 1
ATOM 2351 C CA . ASN A 1 282 ? -21.369 19.003 2.658 1.00 88.69 282 ASN A CA 1
ATOM 2352 C C . ASN A 1 282 ? -21.665 19.807 1.389 1.00 88.69 282 ASN A C 1
ATOM 2354 O O . ASN A 1 282 ? -21.334 20.991 1.300 1.00 88.69 282 ASN A O 1
ATOM 2358 N N . TRP A 1 283 ? -22.339 19.188 0.417 1.00 93.94 283 TRP A N 1
ATOM 2359 C CA . TRP A 1 283 ? -22.809 19.897 -0.773 1.00 93.94 283 TRP A CA 1
ATOM 2360 C C . TRP A 1 283 ? -23.964 20.839 -0.429 1.00 93.94 283 TRP A C 1
ATOM 2362 O O . TRP A 1 283 ? -25.068 20.395 -0.104 1.00 93.94 283 TRP A O 1
ATOM 2372 N N . ILE A 1 284 ? -23.715 22.146 -0.520 1.00 92.44 284 ILE A N 1
ATOM 2373 C CA . ILE A 1 284 ? -24.665 23.196 -0.120 1.00 92.44 284 ILE A CA 1
ATOM 2374 C C . ILE A 1 284 ? -25.242 23.986 -1.298 1.00 92.44 284 ILE A C 1
ATOM 2376 O O . ILE A 1 284 ? -26.169 24.773 -1.089 1.00 92.44 284 ILE A O 1
ATOM 2380 N N . SER A 1 285 ? -24.739 23.770 -2.519 1.00 91.88 285 SER A N 1
ATOM 2381 C CA . SER A 1 285 ? -25.248 24.449 -3.715 1.00 91.88 285 SER A CA 1
ATOM 2382 C C . SER A 1 285 ? -26.718 24.107 -3.979 1.00 91.88 285 SER A C 1
ATOM 2384 O O . SER A 1 285 ? -27.143 22.949 -3.865 1.00 91.88 285 SER A O 1
ATOM 2386 N N . LYS A 1 286 ? -27.509 25.128 -4.322 1.00 90.94 286 LYS A N 1
ATOM 2387 C CA . LYS A 1 286 ? -28.958 25.034 -4.531 1.00 90.94 286 LYS A CA 1
ATOM 2388 C C . LYS A 1 286 ? -29.377 25.784 -5.788 1.00 90.94 286 LYS A C 1
ATOM 2390 O O . LYS A 1 286 ? -28.849 26.850 -6.083 1.00 90.94 286 LYS A O 1
ATOM 2395 N N . HIS A 1 287 ? -30.385 25.255 -6.469 1.00 84.12 287 HIS A N 1
ATOM 2396 C CA . HIS A 1 287 ? -31.090 25.955 -7.539 1.00 84.12 287 HIS A CA 1
ATOM 2397 C C . HIS A 1 287 ? -31.961 27.097 -6.982 1.00 84.12 287 HIS A C 1
ATOM 2399 O O . HIS A 1 287 ? -32.271 27.127 -5.788 1.00 84.12 287 HIS A O 1
ATOM 2405 N N . ASP A 1 288 ? -32.450 27.984 -7.855 1.00 78.12 288 ASP A N 1
ATOM 2406 C CA . ASP A 1 288 ? -33.330 29.113 -7.489 1.00 78.12 288 ASP A CA 1
ATOM 2407 C C . ASP A 1 288 ? -34.587 28.678 -6.713 1.00 78.12 288 ASP A C 1
ATOM 2409 O O . ASP A 1 288 ? -35.099 29.391 -5.851 1.00 78.12 288 ASP A O 1
ATOM 2413 N N . ASN A 1 289 ? -35.056 27.454 -6.964 1.00 78.81 289 ASN A N 1
ATOM 2414 C CA . ASN A 1 289 ? -36.181 26.825 -6.270 1.00 78.81 289 ASN A CA 1
ATOM 2415 C C . ASN A 1 289 ? -35.807 26.180 -4.912 1.00 78.81 289 ASN A C 1
ATOM 2417 O O . ASN A 1 289 ? -36.606 25.435 -4.348 1.00 78.81 289 ASN A O 1
ATOM 2421 N N . ARG A 1 290 ? -34.601 26.449 -4.387 1.00 78.50 290 ARG A N 1
ATOM 2422 C CA . ARG A 1 290 ? -34.034 25.949 -3.117 1.00 78.50 290 ARG A CA 1
ATOM 2423 C C . ARG A 1 290 ? -33.795 24.436 -3.037 1.00 78.50 290 ARG A C 1
ATOM 2425 O O . ARG A 1 290 ? -33.478 23.936 -1.956 1.00 78.50 290 ARG A O 1
ATOM 2432 N N . THR A 1 291 ? -33.911 23.712 -4.148 1.00 83.25 291 THR A N 1
ATOM 2433 C CA . THR A 1 291 ? -33.542 22.288 -4.220 1.00 83.25 291 THR A CA 1
ATOM 2434 C C . THR A 1 291 ? -32.031 22.121 -4.378 1.00 83.25 291 THR A C 1
ATOM 2436 O O . THR A 1 291 ? -31.365 23.013 -4.898 1.00 83.25 291 THR A O 1
ATOM 2439 N N . VAL A 1 292 ? -31.481 21.000 -3.898 1.00 87.94 292 VAL A N 1
ATOM 2440 C CA . VAL A 1 292 ? -30.038 20.709 -3.979 1.00 87.94 292 VAL A CA 1
ATOM 2441 C C . VAL A 1 292 ? -29.607 20.609 -5.440 1.00 87.94 292 VAL A C 1
ATOM 2443 O O . VAL A 1 292 ? -30.186 19.840 -6.208 1.00 87.94 292 VAL A O 1
ATOM 2446 N N . ASP A 1 293 ? -28.570 21.354 -5.812 1.00 91.75 293 ASP A N 1
ATOM 2447 C CA . ASP A 1 293 ? -28.052 21.379 -7.176 1.00 91.75 293 ASP A CA 1
ATOM 2448 C C . ASP A 1 293 ? -27.115 20.195 -7.439 1.00 91.75 293 ASP A C 1
ATOM 2450 O O . ASP A 1 293 ? -25.887 20.293 -7.380 1.00 91.75 293 ASP A O 1
ATOM 2454 N N . ILE A 1 294 ? -27.717 19.042 -7.726 1.00 92.31 294 ILE A N 1
ATOM 2455 C CA . ILE A 1 294 ? -26.990 17.819 -8.094 1.00 92.31 294 ILE A CA 1
ATOM 2456 C C . ILE A 1 294 ? -26.352 17.967 -9.483 1.00 92.31 294 ILE A C 1
ATOM 2458 O O . ILE A 1 294 ? -25.326 17.344 -9.762 1.00 92.31 294 ILE A O 1
ATOM 2462 N N . LYS A 1 295 ? -26.926 18.795 -10.366 1.00 92.44 295 LYS A N 1
ATOM 2463 C CA . LYS A 1 295 ? -26.436 18.958 -11.739 1.00 92.44 295 LYS A CA 1
ATOM 2464 C C . LYS A 1 295 ? -25.033 19.565 -11.746 1.00 92.44 295 LYS A C 1
ATOM 2466 O O . LYS A 1 295 ? -24.166 19.055 -12.458 1.00 92.44 295 LYS A O 1
ATOM 2471 N N . SER A 1 296 ? -24.791 20.583 -10.926 1.00 93.69 296 SER A N 1
ATOM 2472 C CA . SER A 1 296 ? -23.473 21.203 -10.751 1.00 93.69 296 SER A CA 1
ATOM 2473 C C . SER A 1 296 ? -22.432 20.212 -10.238 1.00 93.69 296 SER A C 1
ATOM 2475 O O . SER A 1 296 ? -21.334 20.131 -10.790 1.00 93.69 296 SER A O 1
ATOM 2477 N N . LEU A 1 297 ? -22.795 19.382 -9.254 1.00 95.56 297 LEU A N 1
ATOM 2478 C CA . LEU A 1 297 ? -21.911 18.332 -8.747 1.00 95.56 297 LEU A CA 1
ATOM 2479 C C . LEU A 1 297 ? -21.548 17.331 -9.845 1.00 95.56 297 LEU A C 1
ATOM 2481 O O . LEU A 1 297 ? -20.375 17.050 -10.071 1.00 95.56 297 LEU A O 1
ATOM 2485 N N . VAL A 1 298 ? -22.537 16.806 -10.569 1.00 95.62 298 VAL A N 1
ATOM 2486 C CA . VAL A 1 298 ? -22.266 15.838 -11.641 1.00 95.62 298 VAL A CA 1
ATOM 2487 C C . VAL A 1 298 ? -21.430 16.474 -12.754 1.00 95.62 298 VAL A C 1
ATOM 2489 O O . VAL A 1 298 ? -20.535 15.819 -13.280 1.00 95.62 298 VAL A O 1
ATOM 2492 N N . THR A 1 299 ? -21.656 17.751 -13.064 1.00 95.56 299 THR A N 1
ATOM 2493 C CA . THR A 1 299 ? -20.863 18.508 -14.045 1.00 95.56 299 THR A CA 1
ATOM 2494 C C . THR A 1 299 ? -19.398 18.626 -13.613 1.00 95.56 299 THR A C 1
ATOM 2496 O O . THR A 1 299 ? -18.501 18.364 -14.413 1.00 95.56 299 THR A O 1
ATOM 2499 N N . PHE A 1 300 ? -19.135 18.914 -12.336 1.00 96.88 300 PHE A N 1
ATOM 2500 C CA . PHE A 1 300 ? -17.779 18.917 -11.778 1.00 96.88 300 PHE A CA 1
ATOM 2501 C C . PHE A 1 300 ? -17.107 17.541 -11.898 1.00 96.88 300 PHE A C 1
ATOM 2503 O O . PHE A 1 300 ? -15.969 17.427 -12.359 1.00 96.88 300 PHE A O 1
ATOM 2510 N N . LEU A 1 301 ? -17.830 16.471 -11.548 1.00 96.38 301 LEU A N 1
ATOM 2511 C CA . LEU A 1 301 ? -17.304 15.108 -11.641 1.00 96.38 301 LEU A CA 1
ATOM 2512 C C . LEU A 1 301 ? -17.017 14.681 -13.087 1.00 96.38 301 LEU A C 1
ATOM 2514 O O . LEU A 1 301 ? -16.087 13.911 -13.318 1.00 96.38 301 LEU A O 1
ATOM 2518 N N . VAL A 1 302 ? -17.782 15.178 -14.065 1.00 95.75 302 VAL A N 1
ATOM 2519 C CA . VAL A 1 302 ? -17.489 14.980 -15.493 1.00 95.75 302 VAL A CA 1
ATOM 2520 C C . VAL A 1 302 ? -16.161 15.634 -15.874 1.00 95.75 302 VAL A C 1
ATOM 2522 O O . VAL A 1 302 ? -15.353 14.986 -16.536 1.00 95.75 302 VAL A O 1
ATOM 2525 N N . GLY A 1 303 ? -15.876 16.841 -15.375 1.00 95.62 303 GLY A N 1
ATOM 2526 C CA . GLY A 1 303 ? -14.576 17.492 -15.563 1.00 95.62 303 GLY A CA 1
ATOM 2527 C C . GLY A 1 303 ? -13.407 16.652 -15.035 1.00 95.62 303 GLY A C 1
ATOM 2528 O O . GLY A 1 303 ? -12.399 16.488 -15.722 1.00 95.62 303 GLY A O 1
ATOM 2529 N N . LEU A 1 304 ? -13.559 16.029 -13.861 1.00 96.56 304 LEU A N 1
ATOM 2530 C CA . LEU A 1 304 ? -12.554 15.106 -13.313 1.00 96.56 304 LEU A CA 1
ATOM 2531 C C . LEU A 1 304 ? -12.388 13.834 -14.169 1.00 96.56 304 LEU A C 1
ATOM 2533 O O . LEU A 1 304 ? -11.271 13.343 -14.352 1.00 96.56 304 LEU A O 1
ATOM 2537 N N . VAL A 1 305 ? -13.484 13.290 -14.706 1.00 94.25 305 VAL A N 1
ATOM 2538 C CA . VAL A 1 305 ? -13.455 12.102 -15.578 1.00 94.25 305 VAL A CA 1
ATOM 2539 C C . VAL A 1 305 ? -12.724 12.397 -16.891 1.00 94.25 305 VAL A C 1
ATOM 2541 O O . VAL A 1 305 ? -11.814 11.644 -17.246 1.00 94.25 305 VAL A O 1
ATOM 2544 N N . GLU A 1 306 ? -13.060 13.498 -17.568 1.00 94.69 306 GLU A N 1
ATOM 2545 C CA . GLU A 1 306 ? -12.433 13.896 -18.839 1.00 94.69 306 GLU A CA 1
ATOM 2546 C C . GLU A 1 306 ? -10.938 14.184 -18.681 1.00 94.69 306 GLU A C 1
ATOM 2548 O O . GLU A 1 306 ? -10.118 13.744 -19.490 1.00 94.69 306 GLU A O 1
ATOM 2553 N N . ASN A 1 307 ? -10.552 14.812 -17.567 1.00 94.75 307 ASN A N 1
ATOM 2554 C CA . ASN A 1 307 ? -9.151 15.095 -17.245 1.00 94.75 307 ASN A CA 1
ATOM 2555 C C . ASN A 1 307 ? -8.423 13.914 -16.583 1.00 94.75 307 ASN A C 1
ATOM 2557 O O . ASN A 1 307 ? -7.320 14.058 -16.062 1.00 94.75 307 ASN A O 1
ATOM 2561 N N . ARG A 1 308 ? -9.005 12.708 -16.657 1.00 91.81 308 ARG A N 1
ATOM 2562 C CA . ARG A 1 308 ? -8.374 11.436 -16.274 1.00 91.81 308 ARG A CA 1
ATOM 2563 C C . ARG A 1 308 ? -7.912 11.381 -14.816 1.00 91.81 308 ARG A C 1
ATOM 2565 O O . ARG A 1 308 ? -6.939 10.692 -14.516 1.00 91.81 308 ARG A O 1
ATOM 2572 N N . TYR A 1 309 ? -8.644 12.010 -13.901 1.00 94.94 309 TYR A N 1
ATOM 2573 C CA . TYR A 1 309 ? -8.366 11.888 -12.467 1.00 94.94 309 TYR A CA 1
ATOM 2574 C C . TYR A 1 309 ? -8.533 10.454 -11.976 1.00 94.94 309 TYR A C 1
ATOM 2576 O O . TYR A 1 309 ? -7.806 10.022 -11.083 1.00 94.94 309 TYR A O 1
ATOM 2584 N N . PHE A 1 310 ? -9.461 9.705 -12.581 1.00 94.94 310 PHE A N 1
ATOM 2585 C CA . PHE A 1 310 ? -9.866 8.394 -12.094 1.00 94.94 310 PHE A CA 1
ATOM 2586 C C . PHE A 1 310 ? -9.332 7.211 -12.908 1.00 94.94 310 PHE A C 1
ATOM 2588 O O . PHE A 1 310 ? -9.103 7.295 -14.123 1.00 94.94 310 PHE A O 1
ATOM 2595 N N . LEU A 1 311 ? -9.179 6.073 -12.229 1.00 78.50 311 LEU A N 1
ATOM 2596 C CA . LEU A 1 311 ? -8.961 4.760 -12.827 1.00 78.50 311 LEU A CA 1
ATOM 2597 C C . LEU A 1 311 ? -10.152 4.375 -13.731 1.00 78.50 311 LEU A C 1
ATOM 2599 O O . LEU A 1 311 ? -11.305 4.692 -13.419 1.00 78.50 311 LEU A O 1
ATOM 2603 N N . PRO A 1 312 ? -9.913 3.671 -14.853 1.00 82.00 312 PRO A N 1
ATOM 2604 C CA . PRO A 1 312 ? -10.984 3.275 -15.761 1.00 82.00 312 PRO A CA 1
ATOM 2605 C C . PRO A 1 312 ? -11.963 2.297 -15.092 1.00 82.00 312 PRO A C 1
ATOM 2607 O O . PRO A 1 312 ? -11.582 1.477 -14.256 1.00 82.00 312 PRO A O 1
ATOM 2610 N N . ASN A 1 313 ? -13.232 2.348 -15.510 1.00 79.31 313 ASN A N 1
ATOM 2611 C CA . ASN A 1 313 ? -14.300 1.431 -15.081 1.00 79.31 313 ASN A CA 1
ATOM 2612 C C . ASN A 1 313 ? -14.574 1.413 -13.564 1.00 79.31 313 ASN A C 1
ATOM 2614 O O . ASN A 1 313 ? -14.975 0.390 -13.011 1.00 79.31 313 ASN A O 1
ATOM 2618 N N . LYS A 1 314 ? -14.390 2.551 -12.883 1.00 85.00 314 LYS A N 1
ATOM 2619 C CA . LYS A 1 314 ? -14.699 2.717 -11.452 1.00 85.00 314 LYS A CA 1
ATOM 2620 C C . LYS A 1 314 ? -15.962 3.542 -11.175 1.00 85.00 314 LYS A C 1
ATOM 2622 O O . LYS A 1 314 ? -16.165 3.939 -10.035 1.00 85.00 314 LYS A O 1
ATOM 2627 N N . ASP A 1 315 ? -16.833 3.758 -12.166 1.00 84.25 315 ASP A N 1
ATOM 2628 C CA . ASP A 1 315 ? -18.031 4.616 -12.052 1.00 84.25 315 ASP A CA 1
ATOM 2629 C C . ASP A 1 315 ? -18.881 4.364 -10.779 1.00 84.25 315 ASP A C 1
ATOM 2631 O O . ASP A 1 315 ? -19.211 5.339 -10.101 1.00 84.25 315 ASP A O 1
ATOM 2635 N N . PRO A 1 316 ? -19.179 3.109 -10.365 1.00 81.75 316 PRO A N 1
ATOM 2636 C CA . PRO A 1 316 ? -19.916 2.859 -9.123 1.00 81.75 316 PRO A CA 1
ATOM 2637 C C . PRO A 1 316 ? -19.159 3.302 -7.866 1.00 81.75 316 PRO A C 1
ATOM 2639 O O . PRO A 1 316 ? -19.762 3.869 -6.960 1.00 81.75 316 PRO A O 1
ATOM 2642 N N . LYS A 1 317 ? -17.838 3.084 -7.821 1.00 81.75 317 LYS A N 1
ATOM 2643 C CA . LYS A 1 317 ? -16.986 3.472 -6.687 1.00 81.75 317 LYS A CA 1
ATOM 2644 C C . LYS A 1 317 ? -16.791 4.985 -6.622 1.00 81.75 317 LYS A C 1
ATOM 2646 O O . LYS A 1 317 ? -16.876 5.558 -5.548 1.00 81.75 317 LYS A O 1
ATOM 2651 N N . ILE A 1 318 ? -16.610 5.639 -7.768 1.00 89.69 318 ILE A N 1
ATOM 2652 C CA . ILE A 1 318 ? -16.527 7.102 -7.851 1.00 89.69 318 ILE A CA 1
ATOM 2653 C C . ILE A 1 318 ? -17.825 7.716 -7.320 1.00 89.69 318 ILE A C 1
ATOM 2655 O O . ILE A 1 318 ? -17.779 8.573 -6.444 1.00 89.69 318 ILE A O 1
ATOM 2659 N N . LYS A 1 319 ? -18.988 7.229 -7.778 1.00 91.69 319 LYS A N 1
ATOM 2660 C CA . LYS A 1 319 ? -20.286 7.701 -7.280 1.00 91.69 319 LYS A CA 1
ATOM 2661 C C . LYS A 1 319 ? -20.364 7.597 -5.759 1.00 91.69 319 LYS A C 1
ATOM 2663 O O . LYS A 1 319 ? -20.628 8.586 -5.090 1.00 91.69 319 LYS A O 1
ATOM 2668 N N . ILE A 1 320 ? -20.105 6.404 -5.230 1.00 83.06 320 ILE A N 1
ATOM 2669 C CA . ILE A 1 320 ? -20.213 6.123 -3.801 1.00 83.06 320 ILE A CA 1
ATOM 2670 C C . ILE A 1 320 ? -19.247 6.995 -2.980 1.00 83.06 320 ILE A C 1
ATOM 2672 O O . ILE A 1 320 ? -19.642 7.519 -1.941 1.00 83.06 320 ILE A O 1
ATOM 2676 N N . PHE A 1 321 ? -18.018 7.201 -3.464 1.00 88.81 321 PHE A N 1
ATOM 2677 C CA . PHE A 1 321 ? -17.030 8.069 -2.824 1.00 88.81 321 PHE A CA 1
ATOM 2678 C C . PHE A 1 321 ? -17.562 9.491 -2.659 1.00 88.81 321 PHE A C 1
ATOM 2680 O O . PHE A 1 321 ? -17.546 10.030 -1.558 1.00 88.81 321 PHE A O 1
ATOM 2687 N N . PHE A 1 322 ? -18.083 10.085 -3.734 1.00 92.38 322 PHE A N 1
ATOM 2688 C CA . PHE A 1 322 ? -18.582 11.459 -3.698 1.00 92.38 322 PHE A CA 1
ATOM 2689 C C . PHE A 1 322 ? -19.915 11.593 -2.957 1.00 92.38 322 PHE A C 1
ATOM 2691 O O . PHE A 1 322 ? -20.133 12.602 -2.294 1.00 92.38 322 PHE A O 1
ATOM 2698 N N . GLU A 1 323 ? -20.774 10.571 -2.987 1.00 89.81 323 GLU A N 1
ATOM 2699 C CA . GLU A 1 323 ? -21.997 10.555 -2.178 1.00 89.81 323 GLU A CA 1
ATOM 2700 C C . GLU A 1 323 ? -21.690 10.521 -0.674 1.00 89.81 323 GLU A C 1
ATOM 2702 O O . GLU A 1 323 ? -22.345 11.205 0.117 1.00 89.81 323 GLU A O 1
ATOM 2707 N N . ALA A 1 324 ? -20.672 9.751 -0.277 1.00 82.44 324 ALA A N 1
ATOM 2708 C CA . ALA A 1 324 ? -20.219 9.671 1.106 1.00 82.44 324 ALA A CA 1
ATOM 2709 C C . ALA A 1 324 ? -19.464 10.935 1.540 1.00 82.44 324 ALA A C 1
ATOM 2711 O O . ALA A 1 324 ? -19.726 11.445 2.631 1.00 82.44 324 ALA A O 1
ATOM 2712 N N . ARG A 1 325 ? -18.561 11.435 0.684 1.00 89.00 325 ARG A N 1
ATOM 2713 C CA . ARG A 1 325 ? -17.705 12.598 0.950 1.00 89.00 325 ARG A CA 1
ATOM 2714 C C . ARG A 1 325 ? -18.496 13.894 1.032 1.00 89.00 325 ARG A C 1
ATOM 2716 O O . ARG A 1 325 ? -18.209 14.694 1.909 1.00 89.00 325 ARG A O 1
ATOM 2723 N N . TYR A 1 326 ? -19.488 14.071 0.156 1.00 91.69 326 TYR A N 1
ATOM 2724 C CA . TYR A 1 326 ? -20.274 15.304 0.087 1.00 91.69 326 TYR A CA 1
ATOM 2725 C C . TYR A 1 326 ? -21.646 15.241 0.751 1.00 91.69 326 TYR A C 1
ATOM 2727 O O . TYR A 1 326 ? -22.431 16.186 0.653 1.00 91.69 326 TYR A O 1
ATOM 2735 N N . THR A 1 327 ? -21.942 14.127 1.429 1.00 86.31 327 THR A N 1
ATOM 2736 C CA . THR A 1 327 ? -23.213 13.875 2.124 1.00 86.31 327 THR A CA 1
ATOM 2737 C C . THR A 1 327 ? -24.428 14.205 1.238 1.00 86.31 327 THR A C 1
ATOM 2739 O O . THR A 1 327 ? -25.411 14.801 1.669 1.00 86.31 327 THR A O 1
ATOM 2742 N N . VAL A 1 328 ? -24.368 13.813 -0.038 1.00 86.94 328 VAL A N 1
ATOM 2743 C CA . VAL A 1 328 ? -25.390 14.110 -1.054 1.00 86.94 328 VAL A CA 1
ATOM 2744 C C . VAL A 1 328 ? -25.647 12.877 -1.906 1.00 86.94 328 VAL A C 1
ATOM 2746 O O . VAL A 1 328 ? -24.718 12.175 -2.283 1.00 86.94 328 VAL A O 1
ATOM 2749 N N . ARG A 1 329 ? -26.910 12.576 -2.229 1.00 87.12 329 ARG A N 1
ATOM 2750 C CA . ARG A 1 329 ? -27.235 11.456 -3.127 1.00 87.12 329 ARG A CA 1
ATOM 2751 C C . ARG A 1 329 ? -27.200 11.917 -4.579 1.00 87.12 329 ARG A C 1
ATOM 2753 O O . ARG A 1 329 ? -27.999 12.755 -4.980 1.00 87.12 329 ARG A O 1
ATOM 2760 N N . ILE A 1 330 ? -26.316 11.320 -5.371 1.00 87.56 330 ILE A N 1
ATOM 2761 C CA . ILE A 1 330 ? -26.185 11.574 -6.808 1.00 87.56 330 ILE A CA 1
ATOM 2762 C C . ILE A 1 330 ? -27.080 10.598 -7.586 1.00 87.56 330 ILE A C 1
ATOM 2764 O O . ILE A 1 330 ? -27.722 10.974 -8.570 1.00 87.56 330 ILE A O 1
ATOM 2768 N N . GLY A 1 331 ? -27.180 9.347 -7.126 1.00 84.50 331 GLY A N 1
ATOM 2769 C CA . GLY A 1 331 ? -28.066 8.328 -7.678 1.00 84.50 331 GLY A CA 1
ATOM 2770 C C . GLY A 1 331 ? -27.760 7.999 -9.141 1.00 84.50 331 GLY A C 1
ATOM 2771 O O . GLY A 1 331 ? -26.604 7.863 -9.541 1.00 84.50 331 GLY A O 1
ATOM 2772 N N . GLN A 1 332 ? -28.809 7.863 -9.953 1.00 85.56 332 GLN A N 1
ATOM 2773 C CA . GLN A 1 332 ? -28.683 7.550 -11.381 1.00 85.56 332 GLN A CA 1
ATOM 2774 C C . GLN A 1 332 ? -28.039 8.685 -12.190 1.00 85.56 332 GLN A C 1
ATOM 2776 O O . GLN A 1 332 ? -27.584 8.448 -13.302 1.00 85.56 332 GLN A O 1
ATOM 2781 N N . ASN A 1 333 ? -27.937 9.909 -11.653 1.00 87.19 333 ASN A N 1
ATOM 2782 C CA . ASN A 1 333 ? -27.381 11.051 -12.389 1.00 87.19 333 ASN A CA 1
ATOM 2783 C C . ASN A 1 333 ? -25.904 10.862 -12.782 1.00 87.19 333 ASN A C 1
ATOM 2785 O O . ASN A 1 333 ? -25.429 11.534 -13.691 1.00 87.19 333 ASN A O 1
ATOM 2789 N N . PHE A 1 334 ? -25.194 9.920 -12.149 1.00 91.62 334 PHE A N 1
ATOM 2790 C CA . PHE A 1 334 ? -23.815 9.570 -12.500 1.00 91.62 334 PHE A CA 1
ATOM 2791 C C . PHE A 1 334 ? -23.686 8.475 -13.581 1.00 91.62 334 PHE A C 1
ATOM 2793 O O . PHE A 1 334 ? -22.577 8.079 -13.941 1.00 91.62 334 PHE A O 1
ATOM 2800 N N . GLU A 1 335 ? -24.790 7.960 -14.127 1.00 88.31 335 GLU A N 1
ATOM 2801 C CA . GLU A 1 335 ? -24.752 7.009 -15.243 1.00 88.31 335 GLU A CA 1
ATOM 2802 C C . GLU A 1 335 ? -24.161 7.654 -16.506 1.00 88.31 335 GLU A C 1
ATOM 2804 O O . GLU A 1 335 ? -24.367 8.838 -16.778 1.00 88.31 335 GLU A O 1
ATOM 2809 N N . ARG A 1 336 ? -23.420 6.877 -17.313 1.00 84.75 336 ARG A N 1
ATOM 2810 C CA . ARG A 1 336 ? -22.733 7.394 -18.515 1.00 84.75 336 ARG A CA 1
ATOM 2811 C C . ARG A 1 336 ? -23.679 8.140 -19.459 1.00 84.75 336 ARG A C 1
ATOM 2813 O O . ARG A 1 336 ? -23.358 9.256 -19.844 1.00 84.75 336 ARG A O 1
ATOM 2820 N N . SER A 1 337 ? -24.851 7.576 -19.748 1.00 88.56 337 SER A N 1
ATOM 2821 C CA . SER A 1 337 ? -25.868 8.179 -20.624 1.00 88.56 337 SER A CA 1
ATOM 2822 C C . SER A 1 337 ? -26.349 9.555 -20.151 1.00 88.56 337 SER A C 1
ATOM 2824 O O . SER A 1 337 ? -26.672 10.406 -20.975 1.00 88.56 337 SER A O 1
ATOM 2826 N N . ARG A 1 338 ? -26.374 9.795 -18.833 1.00 87.12 338 ARG A N 1
ATOM 2827 C CA . ARG A 1 338 ? -26.810 11.064 -18.227 1.00 87.12 338 ARG A CA 1
ATOM 2828 C C . ARG A 1 338 ? -25.679 12.075 -18.062 1.00 87.12 338 ARG A C 1
ATOM 2830 O O . ARG A 1 338 ? -25.946 13.270 -17.991 1.00 87.12 338 ARG A O 1
ATOM 2837 N N . ARG A 1 339 ? -24.427 11.607 -18.032 1.00 91.69 339 ARG A N 1
ATOM 2838 C CA . ARG A 1 339 ? -23.226 12.454 -17.990 1.00 91.69 339 ARG A CA 1
ATOM 2839 C C . ARG A 1 339 ? -22.806 12.971 -19.360 1.00 91.69 339 ARG A C 1
ATOM 2841 O O . ARG A 1 339 ? -22.265 14.067 -19.428 1.00 91.69 339 ARG A O 1
ATOM 2848 N N . THR A 1 340 ? -23.070 12.228 -20.438 1.00 89.19 340 THR A N 1
ATOM 2849 C CA . THR A 1 340 ? -22.677 12.618 -21.806 1.00 89.19 340 THR A CA 1
ATOM 2850 C C . THR A 1 340 ? -23.082 14.054 -22.177 1.00 89.19 340 THR A C 1
ATOM 2852 O O . THR A 1 340 ? -22.217 14.783 -22.650 1.00 89.19 340 THR A O 1
ATOM 2855 N N . PRO A 1 341 ? -24.311 14.538 -21.898 1.00 90.62 341 PRO A N 1
ATOM 2856 C CA . PRO A 1 341 ? -24.698 15.917 -22.225 1.00 90.62 341 PRO A CA 1
ATOM 2857 C C . PRO A 1 341 ? -23.996 17.002 -21.389 1.00 90.62 341 PRO A C 1
ATOM 2859 O O . PRO A 1 341 ? -24.125 18.187 -21.690 1.00 90.62 341 PRO A O 1
ATOM 2862 N N . LEU A 1 342 ? -23.311 16.626 -20.303 1.00 91.56 342 LEU A N 1
ATOM 2863 C CA . LEU A 1 342 ? -22.599 17.547 -19.411 1.00 91.56 342 LEU A CA 1
ATOM 2864 C C . LEU A 1 342 ? -21.127 17.735 -19.812 1.00 91.56 342 LEU A C 1
ATOM 2866 O O . LEU A 1 342 ? -20.470 18.622 -19.268 1.00 91.56 342 LEU A O 1
ATOM 2870 N N . LEU A 1 343 ? -20.620 16.945 -20.769 1.00 88.38 343 LEU A N 1
ATOM 2871 C CA . LEU A 1 343 ? -19.261 17.079 -21.313 1.00 88.38 343 LEU A CA 1
ATOM 2872 C C . LEU A 1 343 ? -19.015 18.478 -21.888 1.00 88.38 343 LEU A C 1
ATOM 2874 O O . LEU A 1 343 ? -17.979 19.075 -21.626 1.00 88.38 343 LEU A O 1
ATOM 2878 N N . ASP A 1 344 ? -20.012 19.040 -22.567 1.00 88.19 344 ASP A N 1
ATOM 2879 C CA . ASP A 1 344 ? -19.927 20.392 -23.128 1.00 88.19 344 ASP A CA 1
ATOM 2880 C C . ASP A 1 344 ? -20.224 21.491 -22.089 1.00 88.19 344 ASP A C 1
ATOM 2882 O O . ASP A 1 344 ? -19.997 22.673 -22.339 1.00 88.19 344 ASP A O 1
ATOM 2886 N N . GLN A 1 345 ? -20.738 21.124 -20.908 1.00 87.31 345 GLN A N 1
ATOM 2887 C CA . GLN A 1 345 ? -21.169 22.073 -19.873 1.00 87.31 345 GLN A CA 1
ATOM 2888 C C . GLN A 1 345 ? -20.084 22.337 -18.827 1.00 87.31 345 GLN A C 1
ATOM 2890 O O . GLN A 1 345 ? -19.972 23.465 -18.347 1.00 87.31 345 GLN A O 1
ATOM 2895 N N . TYR A 1 346 ? -19.258 21.341 -18.484 1.00 92.44 346 TYR A N 1
ATOM 2896 C CA . TYR A 1 346 ? -18.216 21.529 -17.468 1.00 92.44 346 TYR A CA 1
ATOM 2897 C C . TYR A 1 346 ? -17.165 22.597 -17.821 1.00 92.44 346 TYR A C 1
ATOM 2899 O O . TYR A 1 346 ? -16.803 23.345 -16.911 1.00 92.44 346 TYR A O 1
ATOM 2907 N N . PRO A 1 347 ? -16.712 22.763 -19.086 1.00 89.38 347 PRO A N 1
ATOM 2908 C CA . PRO A 1 347 ? -15.727 23.788 -19.425 1.00 89.38 347 PRO A CA 1
ATOM 2909 C C . PRO A 1 347 ? -16.295 25.203 -19.311 1.00 89.38 347 PRO A C 1
ATOM 2911 O O . PRO A 1 347 ? -15.534 26.151 -19.174 1.00 89.38 347 PRO A O 1
ATOM 2914 N N . VAL A 1 348 ? -17.622 25.349 -19.383 1.00 91.19 348 VAL A N 1
ATOM 2915 C CA . VAL A 1 348 ? -18.318 26.633 -19.236 1.00 91.19 348 VAL A CA 1
ATOM 2916 C C . VAL A 1 348 ? -18.596 26.923 -17.765 1.00 91.19 348 VAL A C 1
ATOM 2918 O O . VAL A 1 348 ? -18.379 28.037 -17.303 1.00 91.19 348 VAL A O 1
ATOM 2921 N N . MET A 1 349 ? -19.060 25.920 -17.019 1.00 89.31 349 MET A N 1
ATOM 2922 C CA . MET A 1 349 ? -19.461 26.077 -15.621 1.00 89.31 349 MET A CA 1
ATOM 2923 C C . MET A 1 349 ? -18.273 26.203 -14.661 1.00 89.31 349 MET A C 1
ATOM 2925 O O . MET A 1 349 ? -18.340 26.962 -13.701 1.00 89.31 349 MET A O 1
ATOM 2929 N N . PHE A 1 350 ? -17.187 25.483 -14.939 1.00 93.50 350 PHE A N 1
ATOM 2930 C CA . PHE A 1 350 ? -15.968 25.451 -14.129 1.00 93.50 350 PHE A CA 1
ATOM 2931 C C . PHE A 1 350 ? -14.763 25.946 -14.946 1.00 93.50 350 PHE A C 1
ATOM 2933 O O . PHE A 1 350 ? -13.674 25.379 -14.880 1.00 93.50 350 PHE A O 1
ATOM 2940 N N . TYR A 1 351 ? -14.962 26.987 -15.761 1.00 90.38 351 TYR A N 1
ATOM 2941 C CA . TYR A 1 351 ? -13.962 27.495 -16.713 1.00 90.38 351 TYR A CA 1
ATOM 2942 C C . TYR A 1 351 ? -12.663 27.987 -16.052 1.00 90.38 351 TYR A C 1
ATOM 2944 O O . TYR A 1 351 ? -11.604 28.010 -16.678 1.00 90.38 351 TYR A O 1
ATOM 2952 N N . ASP A 1 352 ? -12.731 28.393 -14.786 1.00 90.38 352 ASP A N 1
ATOM 2953 C CA . ASP A 1 352 ? -11.615 28.896 -13.988 1.00 90.38 352 ASP A CA 1
ATOM 2954 C C . ASP A 1 352 ? -11.042 27.838 -13.021 1.00 90.38 352 ASP A C 1
ATOM 2956 O O . ASP A 1 352 ? -10.159 28.137 -12.201 1.00 90.38 352 ASP A O 1
ATOM 2960 N N . TYR A 1 353 ? -11.520 26.593 -13.111 1.00 93.19 353 TYR A N 1
ATOM 2961 C CA . TYR A 1 353 ? -10.987 25.442 -12.389 1.00 93.19 353 TYR A CA 1
ATOM 2962 C C . TYR A 1 353 ? -9.879 24.797 -13.224 1.00 93.19 353 TYR A C 1
ATOM 2964 O O . TYR A 1 353 ? -10.064 24.428 -14.382 1.00 93.19 353 TYR A O 1
ATOM 2972 N N . LYS A 1 354 ? -8.696 24.647 -12.621 1.00 89.38 354 LYS A N 1
ATOM 2973 C CA . LYS A 1 354 ? -7.538 24.012 -13.263 1.00 89.38 354 LYS A CA 1
ATOM 2974 C C . LYS A 1 354 ? -7.584 22.502 -13.047 1.00 89.38 354 LYS A C 1
ATOM 2976 O O . LYS A 1 354 ? -6.881 21.996 -12.170 1.00 89.38 354 LYS A O 1
ATOM 2981 N N . PHE A 1 355 ? -8.459 21.838 -13.801 1.00 87.56 355 PHE A N 1
ATOM 2982 C CA . PHE A 1 355 ? -8.490 20.379 -13.887 1.00 87.56 355 PHE A CA 1
ATOM 2983 C C . PHE A 1 355 ? -7.148 19.826 -14.384 1.00 87.56 355 PHE A C 1
ATOM 2985 O O . PHE A 1 355 ? -6.448 20.498 -15.171 1.00 87.56 355 PHE A O 1
#

Radius of gyration: 31.53 Å; chains: 1; bounding box: 92×50×97 Å

Organism: NCBI:txid1605892

pLDDT: mean 82.49, std 19.32, range [24.64, 98.0]

Foldseek 3Di:
DPPQPPLVVVLVVLLVLLVVLLVLLVVCVVVVHDALVSLVSLLCSCVVQVPLVSLLVSLVSCVVRDDPVVNVVSLVSLLVSLVSLLCSCVVCVVSLVPDQQQVNLVPDDQPQPPVLVVLVVVLVVLVVVLVVLVVVLVVVVVVVPPVVNVVSVVVSVVSVVVSVVSVVSSVVSVVVRVVVSVVSVSSRDRCSVVVSVSSVSSSVSSCVVVPDPPPPPPDDDDDDDDDDDDDDDDDDDDDDDDDPDQDDQDLVNWFPDPVLVVLVVVLQVVCCVVPCAPPQLAGCDADPVRHGCLVLVLLVVLVCVVVRRTDPPCLVSSQSNNCSRHVHHNDCCSPPVNSVVSNVVSCVSVVVRDD

Sequence (355 aa):
MEKLERPLSVLIELLPQYRLVNSLYWDTINESKLNFHNQCLITDFYNGFKDTLTFDKTILNFILTTDKEKQLQIIESFRVEIDRNIEAYTNNNAFFNKLDTSNICAERPDPFPHEIKIQLQETNSVWQKLKELRGNLEAESWKGNQAATDRLFKEEEELNKRYKAEQKKLNILYQKKKKADSNTSKYAENLFAKIHQLSTTFQTIINSYFPVQQETVESPTPDIEPEEKPITEQLEENNKPPITVKPIIEPDMIFRSDEMYLRFQKLEQKLIADKYLDENLNWISKHDNRTVDIKSLVTFLVGLVENRYFLPNKDPKIKIFFEARYTVRIGQNFERSRRTPLLDQYPVMFYDYKF